Protein AF-A0A8X6UU72-F1 (afdb_monomer_lite)

Radius of gyration: 17.04 Å; chains: 1; bounding box: 41×38×43 Å

Organism: Nephila pilipes (NCBI:txid299642)

Sequence (219 aa):
MGLKLMKINVFAESMRNSAEILKPFGVYLFEILRDDKEYLITDRIITPSFVTICAVQIALIDVMSHLNIKPDGIVGHSTGEIASAYADGCLTAKEALICAFHKGQAMEKANLPEGRTAAVDPKPRSKRWISTSYVENEWNRPECKEAGSEYFVNNMISSVYFNNAIKKIPRDAVIIEIGPHFLLLSILKRTIGSDASYIGLMKKNEKDNLQFFMNSLGR

Structure (mmCIF, N/CA/C/O backbone):
data_AF-A0A8X6UU72-F1
#
_entry.id   AF-A0A8X6UU72-F1
#
loop_
_atom_site.group_PDB
_atom_site.id
_atom_site.type_symbol
_atom_site.label_atom_id
_atom_site.label_alt_id
_atom_site.label_comp_id
_atom_site.label_asym_id
_atom_site.label_entity_id
_atom_site.label_seq_id
_atom_site.pdbx_PDB_ins_code
_atom_site.Cartn_x
_atom_site.Cartn_y
_atom_site.Cartn_z
_atom_site.occupancy
_atom_site.B_iso_or_equiv
_atom_site.auth_seq_id
_atom_site.auth_comp_id
_atom_site.auth_asym_id
_atom_site.auth_atom_id
_atom_site.pdbx_PDB_model_num
ATOM 1 N N . MET A 1 1 ? 13.473 -6.751 6.349 1.00 72.00 1 MET A N 1
ATOM 2 C CA . MET A 1 1 ? 12.151 -6.255 6.840 1.00 72.00 1 MET A CA 1
ATOM 3 C C . MET A 1 1 ? 11.142 -7.410 6.908 1.00 72.00 1 MET A C 1
ATOM 5 O O . MET A 1 1 ? 11.271 -8.339 6.135 1.00 72.00 1 MET A O 1
ATOM 9 N N . GLY A 1 2 ? 10.171 -7.429 7.828 1.00 72.88 2 GLY A N 1
ATOM 10 C CA . GLY A 1 2 ? 9.028 -8.371 7.761 1.00 72.88 2 GLY A CA 1
ATOM 11 C C . GLY A 1 2 ? 9.289 -9.870 8.009 1.00 72.88 2 GLY A C 1
ATOM 12 O O . GLY A 1 2 ? 8.332 -10.617 8.161 1.00 72.88 2 GLY A O 1
ATOM 13 N N . LEU A 1 3 ? 10.542 -10.327 8.140 1.00 84.44 3 LEU A N 1
ATOM 14 C CA . LEU A 1 3 ? 10.872 -11.758 8.286 1.00 84.44 3 LEU A CA 1
ATOM 15 C C . LEU A 1 3 ? 10.150 -12.451 9.454 1.00 84.44 3 LEU A C 1
ATOM 17 O O . LEU A 1 3 ? 9.776 -13.613 9.340 1.00 84.44 3 LEU A O 1
ATOM 21 N N . LYS A 1 4 ? 9.906 -11.746 10.566 1.00 90.38 4 LYS A N 1
ATOM 22 C CA . LYS A 1 4 ? 9.155 -12.303 11.704 1.00 90.38 4 LYS A CA 1
ATOM 23 C C . LYS A 1 4 ? 7.669 -12.537 11.403 1.00 90.38 4 LYS A C 1
ATOM 25 O O . LYS A 1 4 ? 7.096 -13.468 11.963 1.00 90.38 4 LYS A O 1
ATOM 30 N N . LEU A 1 5 ? 7.067 -11.746 10.509 1.00 94.12 5 LEU A N 1
ATOM 31 C CA . LEU A 1 5 ? 5.672 -11.914 10.085 1.00 94.12 5 LEU A CA 1
ATOM 32 C C . LEU A 1 5 ? 5.489 -13.130 9.166 1.00 94.12 5 LEU A C 1
ATOM 34 O O . LEU A 1 5 ? 4.367 -13.587 9.008 1.00 94.12 5 LEU A O 1
ATOM 38 N N . MET A 1 6 ? 6.566 -13.735 8.647 1.00 95.56 6 MET A N 1
ATOM 39 C CA . MET A 1 6 ? 6.503 -14.995 7.885 1.00 95.56 6 MET A CA 1
ATOM 40 C C . MET A 1 6 ? 5.963 -16.184 8.703 1.00 95.56 6 MET A C 1
ATOM 42 O O . MET A 1 6 ? 5.720 -17.249 8.146 1.00 95.56 6 MET A O 1
ATOM 46 N N . LYS A 1 7 ? 5.782 -16.029 10.022 1.00 96.06 7 LYS A N 1
ATOM 47 C CA . LYS A 1 7 ? 5.058 -16.993 10.864 1.00 96.06 7 LYS A CA 1
ATOM 48 C C . LYS A 1 7 ? 3.536 -16.947 10.652 1.00 96.06 7 LYS A C 1
ATOM 50 O O . LYS A 1 7 ? 2.846 -17.871 11.064 1.00 96.06 7 LYS A O 1
ATOM 55 N N . ILE A 1 8 ? 3.014 -15.887 10.033 1.00 97.50 8 ILE A N 1
ATOM 56 C CA . ILE A 1 8 ? 1.615 -15.763 9.618 1.00 97.50 8 ILE A CA 1
ATOM 57 C C . ILE A 1 8 ? 1.507 -16.350 8.209 1.00 97.50 8 ILE A C 1
ATOM 59 O O . ILE A 1 8 ? 2.110 -15.822 7.275 1.00 97.50 8 ILE A O 1
ATOM 63 N N . ASN A 1 9 ? 0.737 -17.429 8.044 1.00 98.12 9 ASN A N 1
ATOM 64 C CA . ASN A 1 9 ? 0.679 -18.184 6.785 1.00 98.12 9 ASN A CA 1
ATOM 65 C C . ASN A 1 9 ? 0.293 -17.317 5.579 1.00 98.12 9 ASN A C 1
ATOM 67 O O . ASN A 1 9 ? 0.983 -17.364 4.566 1.00 98.12 9 ASN A O 1
ATOM 71 N N . VAL A 1 10 ? -0.737 -16.476 5.720 1.00 98.31 10 VAL A N 1
ATOM 72 C CA . VAL A 1 10 ? -1.218 -15.577 4.653 1.00 98.31 10 VAL A CA 1
ATOM 73 C C . VAL A 1 10 ? -0.133 -14.586 4.228 1.00 98.31 10 VAL A C 1
ATOM 75 O O . VAL A 1 10 ? 0.141 -14.423 3.042 1.00 98.31 10 VAL A O 1
ATOM 78 N N . PHE A 1 11 ? 0.553 -13.978 5.200 1.00 98.38 11 PHE A N 1
ATOM 79 C CA . PHE A 1 11 ? 1.674 -13.081 4.927 1.00 98.38 11 PHE A CA 1
ATOM 80 C C . PHE A 1 11 ? 2.806 -13.821 4.204 1.00 98.38 11 PHE A C 1
ATOM 82 O O . PHE A 1 11 ? 3.354 -13.333 3.219 1.00 98.38 11 PHE A O 1
ATOM 89 N N . ALA A 1 12 ? 3.157 -15.017 4.680 1.00 98.25 12 ALA A N 1
ATOM 90 C CA . ALA A 1 12 ? 4.235 -15.814 4.113 1.00 98.25 12 ALA A CA 1
ATOM 91 C C . ALA A 1 12 ? 3.948 -16.261 2.676 1.00 98.25 12 ALA A C 1
ATOM 93 O O . ALA A 1 12 ? 4.846 -16.234 1.838 1.00 98.25 12 ALA A O 1
ATOM 94 N N . GLU A 1 13 ? 2.716 -16.676 2.393 1.00 98.50 13 GLU A N 1
ATOM 95 C CA . GLU A 1 13 ? 2.265 -17.054 1.056 1.00 98.50 13 GLU A CA 1
ATOM 96 C C . GLU A 1 13 ? 2.321 -15.864 0.096 1.00 98.50 13 GLU A C 1
ATOM 98 O O . GLU A 1 13 ? 2.946 -15.967 -0.960 1.00 98.50 13 GLU A O 1
ATOM 103 N N . SER A 1 14 ? 1.797 -14.707 0.509 1.00 98.62 14 SER A N 1
ATOM 104 C CA . SER A 1 14 ? 1.850 -13.469 -0.275 1.00 98.62 14 SER A CA 1
ATOM 105 C C . SER A 1 14 ? 3.286 -13.027 -0.593 1.00 98.62 14 SER A C 1
ATOM 107 O O . SER A 1 14 ? 3.624 -12.712 -1.739 1.00 98.62 14 SER A O 1
ATOM 109 N N . MET A 1 15 ? 4.185 -13.093 0.395 1.00 98.12 15 MET A N 1
ATOM 110 C CA . MET A 1 15 ? 5.603 -12.778 0.202 1.00 98.12 15 MET A CA 1
ATOM 111 C C . MET A 1 15 ? 6.307 -13.767 -0.736 1.00 98.12 15 MET A C 1
ATOM 113 O O . MET A 1 15 ? 7.141 -13.353 -1.540 1.00 98.12 15 MET A O 1
ATOM 117 N N . ARG A 1 16 ? 5.984 -15.068 -0.668 1.00 98.25 16 ARG A N 1
ATOM 118 C CA . ARG A 1 16 ? 6.529 -16.072 -1.601 1.00 98.25 16 ARG A CA 1
ATOM 119 C C . ARG A 1 16 ? 6.017 -15.853 -3.021 1.00 98.25 16 ARG A C 1
ATOM 121 O O . ARG A 1 16 ? 6.820 -15.866 -3.946 1.00 98.25 16 ARG A O 1
ATOM 128 N N . ASN A 1 17 ? 4.725 -15.580 -3.187 1.00 98.50 17 ASN A N 1
ATOM 129 C CA . ASN A 1 17 ? 4.151 -15.229 -4.484 1.00 98.50 17 ASN A CA 1
ATOM 130 C C . ASN A 1 17 ? 4.828 -13.979 -5.072 1.00 98.50 17 ASN A C 1
ATOM 132 O O . ASN A 1 17 ? 5.226 -13.969 -6.235 1.00 98.50 17 ASN A O 1
ATOM 136 N N . SER A 1 18 ? 5.053 -12.958 -4.241 1.00 98.44 18 SER A N 1
ATOM 137 C CA . SER A 1 18 ? 5.788 -11.753 -4.639 1.00 98.44 18 SER A CA 1
ATOM 138 C C . SER A 1 18 ? 7.218 -12.065 -5.089 1.00 98.44 18 SER A C 1
ATOM 140 O O . SER A 1 18 ? 7.677 -11.524 -6.093 1.00 98.44 18 SER A O 1
ATOM 142 N N . ALA A 1 19 ? 7.920 -12.960 -4.386 1.00 96.81 19 ALA A N 1
ATOM 143 C CA . ALA A 1 19 ? 9.259 -13.399 -4.772 1.00 96.81 19 ALA A CA 1
ATOM 144 C C . ALA A 1 19 ? 9.265 -14.119 -6.134 1.00 96.81 19 ALA A C 1
ATOM 146 O O . ALA A 1 19 ? 10.117 -13.818 -6.966 1.00 96.81 19 ALA A O 1
ATOM 147 N N . GLU A 1 20 ? 8.302 -15.008 -6.396 1.00 98.19 20 GLU A N 1
ATOM 148 C CA . GLU A 1 20 ? 8.195 -15.703 -7.688 1.00 98.19 20 GLU A CA 1
ATOM 149 C C . GLU A 1 20 ? 7.859 -14.748 -8.843 1.00 98.19 20 GLU A C 1
ATOM 151 O O . GLU A 1 20 ? 8.419 -14.877 -9.929 1.00 98.19 20 GLU A O 1
ATOM 156 N N . ILE A 1 21 ? 7.014 -13.738 -8.610 1.00 97.69 21 ILE A N 1
ATOM 157 C CA . ILE A 1 21 ? 6.711 -12.689 -9.600 1.00 97.69 21 ILE A CA 1
ATOM 158 C C . ILE A 1 21 ? 7.961 -11.879 -9.965 1.00 97.69 21 ILE A C 1
ATOM 160 O O . ILE A 1 21 ? 8.138 -11.498 -11.122 1.00 97.69 21 ILE A O 1
ATOM 164 N N . LEU A 1 22 ? 8.810 -11.590 -8.978 1.00 95.56 22 LEU A N 1
ATOM 165 C CA . LEU A 1 22 ? 9.997 -10.746 -9.120 1.00 95.56 22 LEU A CA 1
ATOM 166 C C . LEU A 1 22 ? 11.217 -11.503 -9.670 1.00 95.56 22 LEU A C 1
ATOM 168 O O . LEU A 1 22 ? 12.102 -10.895 -10.275 1.00 95.56 22 LEU A O 1
ATOM 172 N N . LYS A 1 23 ? 11.254 -12.829 -9.517 1.00 93.75 23 LYS A N 1
ATOM 173 C CA . LYS A 1 23 ? 12.372 -13.686 -9.930 1.00 93.75 23 LYS A CA 1
ATOM 174 C C . LYS A 1 23 ? 12.773 -13.537 -11.412 1.00 93.75 23 LYS A C 1
ATOM 176 O O . LYS A 1 23 ? 13.970 -13.401 -11.661 1.00 93.75 23 LYS A O 1
ATOM 181 N N . PRO A 1 24 ? 11.852 -13.467 -12.400 1.00 93.31 24 PRO A N 1
ATOM 182 C CA . PRO A 1 24 ? 12.203 -13.224 -13.807 1.00 93.31 24 PRO A CA 1
ATOM 183 C C . PRO A 1 24 ? 12.886 -11.875 -14.071 1.00 93.31 24 PRO A C 1
ATOM 185 O O . PRO A 1 24 ? 13.540 -11.711 -15.096 1.00 93.31 24 PRO A O 1
ATOM 188 N N . PHE A 1 25 ? 12.746 -10.913 -13.156 1.00 88.56 25 PHE A N 1
ATOM 189 C CA . PHE A 1 25 ? 13.372 -9.594 -13.240 1.00 88.56 25 PHE A CA 1
ATOM 190 C C . PHE A 1 25 ? 14.747 -9.546 -12.554 1.00 88.56 25 PHE A C 1
ATOM 192 O O . PHE A 1 25 ? 15.329 -8.470 -12.427 1.00 88.56 25 PHE A O 1
ATOM 199 N N . GLY A 1 26 ? 15.269 -10.694 -12.100 1.00 89.06 26 GLY A N 1
ATOM 200 C CA . GLY A 1 26 ? 16.542 -10.779 -11.383 1.00 89.06 26 GLY A CA 1
ATOM 201 C C . GLY A 1 26 ? 16.479 -10.196 -9.972 1.00 89.06 26 GLY A C 1
AT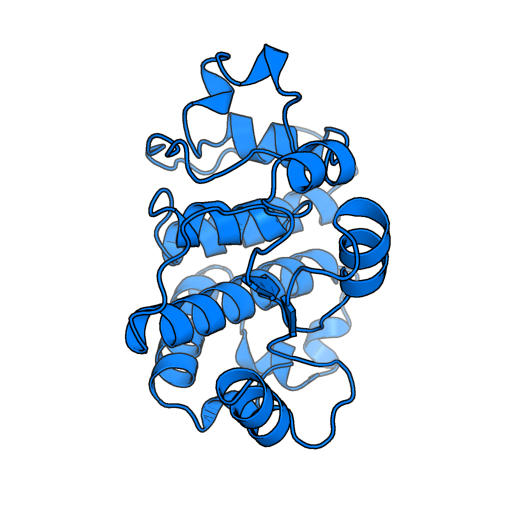OM 202 O O . GLY A 1 26 ? 17.487 -9.720 -9.464 1.00 89.06 26 GLY A O 1
ATOM 203 N N . VAL A 1 27 ? 15.296 -10.183 -9.352 1.00 89.38 27 VAL A N 1
ATOM 204 C CA . VAL A 1 27 ? 15.090 -9.670 -7.994 1.00 89.38 27 VAL A CA 1
ATOM 205 C C . VAL A 1 27 ? 14.799 -10.838 -7.055 1.00 89.38 27 VAL A C 1
ATOM 207 O O . VAL A 1 27 ? 13.703 -11.402 -7.065 1.00 89.38 27 VAL A O 1
ATOM 210 N N . TYR A 1 28 ? 15.764 -11.181 -6.199 1.00 90.94 28 TYR A N 1
ATOM 211 C CA . TYR A 1 28 ? 15.609 -12.232 -5.188 1.00 90.94 28 TYR A CA 1
ATOM 212 C C . TYR A 1 28 ? 15.178 -11.634 -3.843 1.00 90.94 28 TYR A C 1
ATOM 214 O O . TYR A 1 28 ? 15.982 -11.318 -2.967 1.00 90.94 28 TYR A O 1
ATOM 222 N N . LEU A 1 29 ? 13.861 -11.477 -3.673 1.00 90.94 29 LEU A N 1
ATOM 223 C CA . LEU A 1 29 ? 13.250 -10.761 -2.545 1.00 90.94 29 LEU A CA 1
ATOM 224 C C . LEU A 1 29 ? 13.753 -11.218 -1.162 1.00 90.94 29 LEU A C 1
ATOM 226 O O . LEU A 1 29 ? 14.017 -10.387 -0.296 1.00 90.94 29 LEU A O 1
ATOM 230 N N . PHE A 1 30 ? 13.904 -12.524 -0.927 1.00 90.94 30 PHE A N 1
ATOM 231 C CA . PHE A 1 30 ? 14.350 -13.027 0.378 1.00 90.94 30 PHE A CA 1
ATOM 232 C C . PHE A 1 30 ? 15.842 -12.810 0.652 1.00 90.94 30 PHE A C 1
ATOM 234 O O . PHE A 1 30 ? 16.211 -12.726 1.822 1.00 90.94 30 PHE A O 1
ATOM 241 N N . GLU A 1 31 ? 16.674 -12.695 -0.381 1.00 87.75 31 GLU A N 1
ATOM 242 C CA . GLU A 1 31 ? 18.093 -12.340 -0.243 1.00 87.75 31 GLU A CA 1
ATOM 243 C C . GLU A 1 31 ? 18.210 -10.867 0.166 1.00 87.75 31 GLU A C 1
ATOM 245 O O . GLU A 1 31 ? 18.813 -10.555 1.193 1.00 87.75 31 GLU A O 1
ATOM 250 N N . ILE A 1 32 ? 17.470 -9.985 -0.522 1.00 86.38 32 ILE A N 1
ATOM 251 C CA . ILE A 1 32 ? 17.357 -8.557 -0.180 1.00 86.38 32 ILE A CA 1
ATOM 252 C C . ILE A 1 32 ? 16.871 -8.374 1.268 1.00 86.38 32 ILE A C 1
ATOM 254 O O . ILE A 1 32 ? 17.407 -7.572 2.030 1.00 86.38 32 ILE A O 1
ATOM 258 N N . LEU A 1 33 ? 15.852 -9.131 1.691 1.00 84.25 33 LEU A N 1
ATOM 259 C CA . LEU A 1 33 ? 15.268 -9.003 3.031 1.00 84.25 33 LEU A CA 1
ATOM 260 C C . LEU A 1 33 ? 16.166 -9.483 4.173 1.00 84.25 33 LEU A C 1
ATOM 262 O O . LEU A 1 33 ? 15.954 -9.038 5.310 1.00 84.25 33 LEU A O 1
ATOM 266 N N . ARG A 1 34 ? 17.088 -10.410 3.889 1.00 83.06 34 ARG A N 1
ATOM 267 C CA . ARG A 1 34 ? 18.068 -10.946 4.845 1.00 83.06 34 ARG A CA 1
ATOM 268 C C . ARG A 1 34 ? 19.275 -10.032 5.028 1.00 83.06 34 ARG A C 1
ATOM 270 O O . ARG A 1 34 ? 20.112 -10.347 5.866 1.00 83.06 34 ARG A O 1
ATOM 277 N N . ASP A 1 35 ? 19.293 -8.891 4.336 1.00 66.88 35 ASP A N 1
ATOM 278 C CA . ASP A 1 35 ? 20.378 -7.913 4.401 1.00 66.88 35 ASP A CA 1
ATOM 279 C C . ASP A 1 35 ? 21.704 -8.537 3.941 1.00 66.88 35 ASP A C 1
ATOM 281 O O . ASP A 1 35 ? 22.768 -8.274 4.506 1.00 66.88 35 ASP A O 1
ATOM 285 N N . ASP A 1 36 ? 21.626 -9.415 2.929 1.00 56.75 36 ASP A N 1
ATOM 286 C CA . ASP A 1 36 ? 22.823 -9.935 2.290 1.00 56.75 36 ASP A CA 1
ATOM 287 C C . ASP A 1 36 ? 23.514 -8.766 1.588 1.00 56.75 36 ASP A C 1
ATOM 289 O O . ASP A 1 36 ? 23.032 -8.235 0.581 1.00 56.75 36 ASP A O 1
ATOM 293 N N . LYS A 1 37 ? 24.601 -8.290 2.207 1.00 52.81 37 LYS A N 1
ATOM 294 C CA . LYS A 1 37 ? 25.298 -7.067 1.804 1.00 52.81 37 LYS A CA 1
ATOM 295 C C . LYS A 1 37 ? 25.696 -7.131 0.336 1.00 52.81 37 LYS A C 1
ATOM 297 O O . LYS A 1 37 ? 25.687 -6.100 -0.318 1.00 52.81 37 LYS A O 1
ATOM 302 N N . GLU A 1 38 ? 25.960 -8.320 -0.196 1.00 52.91 38 GLU A N 1
ATOM 303 C CA . GLU A 1 38 ? 26.333 -8.532 -1.595 1.00 52.91 38 GLU A CA 1
ATOM 304 C C . GLU A 1 38 ? 25.264 -8.021 -2.583 1.00 52.91 38 GLU A C 1
ATOM 306 O O . GLU A 1 38 ? 25.605 -7.442 -3.612 1.00 52.91 38 GLU A O 1
ATOM 311 N N . TYR A 1 39 ? 23.976 -8.088 -2.219 1.00 51.66 39 TYR A N 1
ATOM 312 C CA . TYR A 1 39 ? 22.865 -7.572 -3.032 1.00 51.66 39 TYR A CA 1
ATOM 313 C C . TYR A 1 39 ? 22.670 -6.051 -2.930 1.00 51.66 39 TYR A C 1
ATOM 315 O O . TYR A 1 39 ? 22.092 -5.426 -3.821 1.00 51.66 39 TYR A O 1
ATOM 323 N N . LEU A 1 40 ? 23.155 -5.448 -1.842 1.00 53.56 40 LEU A N 1
ATOM 324 C CA . LEU A 1 40 ? 23.107 -4.006 -1.580 1.00 53.56 40 LEU A CA 1
ATOM 325 C C . LEU A 1 40 ? 24.394 -3.280 -2.017 1.00 53.56 40 LEU A C 1
ATOM 327 O O . LEU A 1 40 ? 24.442 -2.054 -1.960 1.00 53.56 40 LEU A O 1
ATOM 331 N N . ILE A 1 41 ? 25.425 -4.020 -2.451 1.00 48.91 41 ILE A N 1
ATOM 332 C CA . ILE A 1 41 ? 26.761 -3.513 -2.826 1.00 48.91 41 ILE A CA 1
ATOM 333 C C . ILE A 1 41 ? 26.833 -2.996 -4.280 1.00 48.91 41 ILE A C 1
ATOM 335 O O . ILE A 1 41 ? 27.882 -2.561 -4.745 1.00 48.91 41 ILE A O 1
ATOM 339 N N . THR A 1 42 ? 25.715 -2.918 -5.000 1.00 50.78 42 THR A N 1
ATOM 340 C CA . THR A 1 42 ? 25.661 -2.138 -6.249 1.00 50.78 42 THR A CA 1
ATOM 341 C C . THR A 1 42 ? 24.976 -0.801 -5.979 1.00 50.78 42 THR A C 1
ATOM 343 O O . THR A 1 42 ? 24.063 -0.751 -5.159 1.00 50.78 42 THR A O 1
ATOM 346 N N . ASP A 1 43 ? 25.358 0.280 -6.669 1.00 50.22 43 ASP A N 1
ATOM 347 C CA . ASP A 1 43 ? 24.762 1.635 -6.578 1.00 50.22 43 ASP A CA 1
ATOM 348 C C . ASP A 1 43 ? 23.253 1.707 -6.959 1.00 50.22 43 ASP A C 1
ATOM 350 O O . ASP A 1 43 ? 22.718 2.752 -7.324 1.00 50.22 43 ASP A O 1
ATOM 354 N N . ARG A 1 44 ? 22.537 0.579 -6.901 1.00 59.84 44 ARG A N 1
ATOM 355 C CA . ARG A 1 44 ? 21.142 0.349 -7.282 1.00 59.84 44 ARG A CA 1
ATOM 356 C C . ARG A 1 44 ? 20.303 -0.023 -6.057 1.00 59.84 44 ARG A C 1
ATOM 358 O O . ARG A 1 44 ? 19.791 -1.132 -5.931 1.00 59.84 44 ARG A O 1
ATOM 365 N N . ILE A 1 45 ? 20.200 0.913 -5.114 1.00 69.75 45 ILE A N 1
ATOM 366 C CA . ILE A 1 45 ? 19.484 0.728 -3.835 1.00 69.75 45 ILE A CA 1
ATOM 367 C C . ILE A 1 45 ? 17.974 1.021 -3.980 1.00 69.75 45 ILE A C 1
ATOM 369 O O . ILE A 1 45 ? 17.159 0.620 -3.140 1.00 69.75 45 ILE A O 1
ATOM 373 N N . ILE A 1 46 ? 17.556 1.699 -5.053 1.00 80.44 46 ILE A N 1
ATOM 374 C CA . ILE A 1 46 ? 16.191 2.219 -5.200 1.00 80.44 46 ILE A CA 1
ATOM 375 C C . ILE A 1 46 ? 15.235 1.112 -5.651 1.00 80.44 46 ILE A C 1
ATOM 377 O O . ILE A 1 46 ? 14.195 0.918 -5.021 1.00 80.44 46 ILE A O 1
ATOM 381 N N . THR A 1 47 ? 15.585 0.345 -6.686 1.00 86.81 47 THR A N 1
ATOM 382 C CA . THR A 1 47 ? 14.757 -0.757 -7.196 1.00 86.81 47 THR A CA 1
ATOM 383 C C . THR A 1 47 ? 14.483 -1.795 -6.107 1.00 86.81 47 THR A C 1
ATOM 385 O O . THR A 1 47 ? 13.302 -2.057 -5.857 1.00 86.81 47 THR A O 1
ATOM 388 N N . PRO A 1 48 ? 15.498 -2.325 -5.385 1.00 88.00 48 PRO A N 1
ATOM 389 C CA . PRO A 1 48 ? 15.273 -3.244 -4.269 1.00 88.00 48 PRO A CA 1
ATOM 390 C C . PRO A 1 48 ? 14.368 -2.658 -3.181 1.00 88.00 48 PRO A C 1
ATOM 392 O O . PRO A 1 48 ? 13.504 -3.361 -2.655 1.00 88.00 48 PRO A O 1
ATOM 395 N N . SER A 1 49 ? 14.507 -1.365 -2.870 1.00 88.06 49 SER A N 1
ATOM 396 C CA . SER A 1 49 ? 13.660 -0.696 -1.877 1.00 88.06 49 SER A CA 1
ATOM 397 C C . SER A 1 49 ? 12.197 -0.636 -2.322 1.00 88.06 49 SER A C 1
ATOM 399 O O . SER A 1 49 ? 11.307 -0.984 -1.548 1.00 88.06 49 SER A O 1
ATOM 401 N N . PHE A 1 50 ? 11.931 -0.241 -3.570 1.00 92.12 50 PHE A N 1
ATOM 402 C CA . PHE A 1 50 ? 10.573 -0.079 -4.098 1.00 92.12 50 PHE A CA 1
ATOM 403 C C . PHE A 1 50 ? 9.814 -1.405 -4.131 1.00 92.12 50 PHE A C 1
ATOM 405 O O . PHE A 1 50 ? 8.699 -1.490 -3.611 1.00 92.12 50 PHE A O 1
ATOM 412 N N . VAL A 1 51 ? 10.430 -2.452 -4.685 1.00 94.19 51 VAL A N 1
ATOM 413 C CA . VAL A 1 51 ? 9.804 -3.780 -4.776 1.00 94.19 51 VAL A CA 1
ATOM 414 C C . VAL A 1 51 ? 9.610 -4.411 -3.400 1.00 94.19 51 VAL A C 1
ATOM 416 O O . VAL A 1 51 ? 8.571 -5.013 -3.149 1.00 94.19 51 VAL A O 1
ATOM 419 N N . THR A 1 52 ? 10.555 -4.214 -2.475 1.00 93.00 52 THR A N 1
ATOM 420 C CA . THR A 1 52 ? 10.450 -4.748 -1.111 1.00 93.00 52 THR A CA 1
ATOM 421 C C . THR A 1 52 ? 9.344 -4.060 -0.318 1.00 93.00 52 THR A C 1
ATOM 423 O O . THR A 1 52 ? 8.572 -4.731 0.367 1.00 93.00 52 THR A O 1
ATOM 426 N N . ILE A 1 53 ? 9.240 -2.729 -0.411 1.00 93.69 53 ILE A N 1
ATOM 427 C CA . ILE A 1 53 ? 8.159 -1.971 0.231 1.00 93.69 53 ILE A CA 1
ATOM 428 C C . ILE A 1 53 ? 6.809 -2.426 -0.331 1.00 93.69 53 ILE A C 1
ATOM 430 O O . ILE A 1 53 ? 5.924 -2.766 0.451 1.00 93.69 53 ILE A O 1
ATOM 434 N N . CYS A 1 54 ? 6.677 -2.504 -1.658 1.00 97.44 54 CYS A N 1
ATOM 435 C CA . CYS A 1 54 ? 5.443 -2.931 -2.314 1.00 97.44 54 CYS A CA 1
ATOM 436 C C . CYS A 1 54 ? 5.038 -4.358 -1.904 1.00 97.44 54 CYS A C 1
ATOM 438 O O . CYS A 1 54 ? 3.906 -4.561 -1.473 1.00 97.44 54 CYS A O 1
ATOM 440 N N . ALA A 1 55 ? 5.969 -5.320 -1.932 1.00 97.81 55 ALA A N 1
ATOM 441 C CA . ALA A 1 55 ? 5.709 -6.702 -1.524 1.00 97.81 55 ALA A CA 1
ATOM 442 C C . ALA A 1 55 ? 5.229 -6.804 -0.067 1.00 97.81 55 ALA A C 1
ATOM 444 O O . ALA A 1 55 ? 4.247 -7.485 0.219 1.00 97.81 55 ALA A O 1
ATOM 445 N N . VAL A 1 56 ? 5.872 -6.078 0.858 1.00 97.19 56 VAL A N 1
ATOM 446 C CA . VAL A 1 56 ? 5.441 -6.053 2.266 1.00 97.19 56 VAL A CA 1
ATOM 447 C C . VAL A 1 56 ? 4.058 -5.417 2.410 1.00 97.19 56 VAL A C 1
ATOM 449 O O . VAL A 1 56 ? 3.245 -5.914 3.184 1.00 97.19 56 VAL A O 1
ATOM 452 N N . GLN A 1 57 ? 3.767 -4.335 1.683 1.00 98.19 57 GLN A N 1
ATOM 453 C CA . GLN A 1 57 ? 2.451 -3.695 1.730 1.00 98.19 57 GLN A CA 1
ATOM 454 C C . GLN A 1 57 ? 1.348 -4.612 1.189 1.00 98.19 57 GLN A C 1
ATOM 456 O O . GLN A 1 57 ? 0.314 -4.730 1.840 1.00 98.19 57 GLN A O 1
ATOM 461 N N . ILE A 1 58 ? 1.585 -5.301 0.067 1.00 98.69 58 ILE A N 1
ATOM 462 C CA . ILE A 1 58 ? 0.678 -6.320 -0.490 1.00 98.69 58 ILE A CA 1
ATOM 463 C C . ILE A 1 58 ? 0.408 -7.408 0.554 1.00 98.69 58 ILE A C 1
ATOM 465 O O . ILE A 1 58 ? -0.746 -7.664 0.882 1.00 98.69 58 ILE A O 1
ATOM 469 N N . ALA A 1 59 ? 1.453 -7.965 1.171 1.00 98.50 59 ALA A N 1
ATOM 470 C CA . ALA A 1 59 ? 1.295 -9.011 2.178 1.00 98.50 59 ALA A CA 1
ATOM 471 C C . ALA A 1 59 ? 0.542 -8.540 3.434 1.00 98.50 59 ALA A C 1
ATOM 473 O O . ALA A 1 59 ? -0.236 -9.299 4.009 1.00 98.50 59 ALA A O 1
ATOM 474 N N . LEU A 1 60 ? 0.726 -7.287 3.864 1.00 98.19 60 LEU A N 1
ATOM 475 C CA . LEU A 1 60 ? -0.069 -6.701 4.949 1.00 98.19 60 LEU A CA 1
ATOM 476 C C . LEU A 1 60 ? -1.543 -6.530 4.545 1.00 98.19 60 LEU A C 1
ATOM 478 O O . LEU A 1 60 ? -2.422 -6.852 5.343 1.00 98.19 60 LEU A O 1
ATOM 482 N N . ILE A 1 61 ? -1.815 -6.066 3.321 1.00 98.56 61 ILE A N 1
ATOM 483 C CA . ILE A 1 61 ? -3.175 -5.924 2.773 1.00 98.56 61 ILE A CA 1
ATOM 484 C C . ILE A 1 61 ? -3.869 -7.287 2.683 1.00 98.56 61 ILE A C 1
ATOM 486 O O . ILE A 1 61 ? -5.043 -7.393 3.041 1.00 98.56 61 ILE A O 1
ATOM 490 N N . ASP A 1 62 ? -3.149 -8.334 2.281 1.00 98.62 62 ASP A N 1
ATOM 491 C CA . ASP A 1 62 ? -3.680 -9.696 2.207 1.00 98.62 62 ASP A CA 1
ATOM 492 C C . ASP A 1 62 ? -4.077 -10.219 3.587 1.00 98.62 62 ASP A C 1
ATOM 494 O O . ASP A 1 62 ? -5.149 -10.805 3.743 1.00 98.62 62 ASP A O 1
ATOM 498 N N . VAL A 1 63 ? -3.266 -9.953 4.619 1.00 98.31 63 VAL A N 1
ATOM 499 C CA . VAL A 1 63 ? -3.622 -10.314 5.999 1.00 98.31 63 VAL A CA 1
ATOM 500 C C . VAL A 1 63 ? -4.858 -9.546 6.471 1.00 98.31 63 VAL A C 1
ATOM 502 O O . VAL A 1 63 ? -5.765 -10.167 7.019 1.00 98.31 63 VAL A O 1
ATOM 505 N N . MET A 1 64 ? -4.938 -8.228 6.243 1.00 98.06 64 MET A N 1
ATOM 506 C CA . MET A 1 64 ? -6.137 -7.448 6.600 1.00 98.06 64 MET A CA 1
ATOM 507 C C . MET A 1 64 ? -7.386 -7.996 5.896 1.00 98.06 64 MET A C 1
ATOM 509 O O . MET A 1 64 ? -8.418 -8.213 6.529 1.00 98.06 64 MET A O 1
ATOM 513 N N . SER A 1 65 ? -7.269 -8.297 4.602 1.00 97.69 65 SER A N 1
ATOM 514 C CA . SER A 1 65 ? -8.363 -8.835 3.789 1.00 97.69 65 SER A CA 1
ATOM 515 C C . SER A 1 65 ? -8.800 -10.221 4.264 1.00 97.69 65 SER A C 1
ATOM 517 O O . SER A 1 65 ? -9.997 -10.492 4.335 1.00 97.69 65 SER A O 1
ATOM 519 N N . HIS A 1 66 ? -7.853 -11.080 4.653 1.00 97.81 66 HIS A N 1
ATOM 520 C CA . HIS A 1 66 ? -8.137 -12.394 5.236 1.00 97.81 66 HIS A CA 1
ATOM 521 C C . HIS A 1 66 ? -8.869 -12.296 6.583 1.00 97.81 66 HIS A C 1
ATOM 523 O O . HIS A 1 66 ? -9.691 -13.148 6.905 1.00 97.81 66 HIS A O 1
ATOM 529 N N . LEU A 1 67 ? -8.619 -11.228 7.347 1.00 97.31 67 LEU A N 1
ATOM 530 C CA . LEU A 1 67 ? -9.354 -10.892 8.570 1.00 97.31 67 LEU A CA 1
ATOM 531 C C . LEU A 1 67 ? -10.702 -10.196 8.294 1.00 97.31 67 LEU A C 1
ATOM 533 O O . LEU A 1 67 ? -11.356 -9.746 9.230 1.00 97.31 67 LEU A O 1
ATOM 537 N N . ASN A 1 68 ? -11.131 -10.101 7.029 1.00 97.25 68 ASN A N 1
ATOM 538 C CA . ASN A 1 68 ? -12.314 -9.362 6.573 1.00 97.25 68 ASN A CA 1
ATOM 539 C C . ASN A 1 68 ? -12.299 -7.855 6.892 1.00 97.25 68 ASN A C 1
ATOM 541 O O . ASN A 1 68 ? -13.342 -7.203 6.839 1.00 97.25 68 ASN A O 1
ATOM 545 N N . ILE A 1 69 ? -11.124 -7.278 7.155 1.00 97.00 69 ILE A N 1
ATOM 546 C CA . ILE A 1 69 ? -10.952 -5.834 7.320 1.00 97.00 69 ILE A CA 1
ATOM 547 C C . ILE A 1 69 ? -10.857 -5.215 5.924 1.00 97.00 69 ILE A C 1
ATOM 549 O O . ILE A 1 69 ? -9.857 -5.374 5.224 1.00 97.00 69 ILE A O 1
ATOM 553 N N . LYS A 1 70 ? -11.918 -4.517 5.509 1.00 95.25 70 LYS A N 1
ATOM 554 C CA . LYS A 1 70 ? -12.007 -3.845 4.206 1.00 95.25 70 LYS A CA 1
ATOM 555 C C . LYS A 1 70 ? -11.960 -2.327 4.398 1.00 95.25 70 LYS A C 1
ATOM 557 O O . LYS A 1 70 ? -12.646 -1.829 5.283 1.00 95.25 70 LYS A O 1
ATOM 562 N N . PRO A 1 71 ? -11.187 -1.584 3.586 1.00 97.06 71 PRO A N 1
ATOM 563 C CA . PRO A 1 71 ? -11.106 -0.137 3.724 1.00 97.06 71 PRO A CA 1
ATOM 564 C C . PRO A 1 71 ? -12.350 0.560 3.153 1.00 97.06 71 PRO A C 1
ATOM 566 O O . PRO A 1 71 ? -12.731 0.327 1.998 1.00 97.06 71 PRO A O 1
ATOM 569 N N . ASP A 1 72 ? -12.910 1.485 3.933 1.00 97.81 72 ASP A N 1
ATOM 570 C CA . ASP A 1 72 ? -13.897 2.469 3.463 1.00 97.81 72 ASP A CA 1
ATOM 571 C C . ASP A 1 72 ? -13.237 3.589 2.642 1.00 97.81 72 ASP A C 1
ATOM 573 O O . ASP A 1 72 ? -13.838 4.143 1.722 1.00 97.81 72 ASP A O 1
ATOM 577 N N . GLY A 1 73 ? -11.970 3.891 2.940 1.00 98.00 73 GLY A N 1
ATOM 578 C CA . GLY A 1 73 ? -11.153 4.874 2.237 1.00 98.00 73 GLY A CA 1
ATOM 579 C C . GLY A 1 73 ? -9.688 4.448 2.167 1.00 98.00 73 GLY A C 1
ATOM 580 O O . GLY A 1 73 ? -9.172 3.787 3.067 1.00 98.00 73 GLY A O 1
ATOM 581 N N . ILE A 1 74 ? -9.015 4.825 1.080 1.00 98.44 74 ILE A N 1
ATOM 582 C CA . ILE A 1 74 ? -7.623 4.482 0.783 1.00 98.44 74 ILE A CA 1
ATOM 583 C C . ILE A 1 74 ? -6.877 5.765 0.411 1.00 98.44 74 ILE A C 1
ATOM 585 O O . ILE A 1 74 ? -7.303 6.511 -0.472 1.00 98.44 74 ILE A O 1
ATOM 589 N N . VAL A 1 75 ? -5.735 6.001 1.057 1.00 97.81 75 VAL A N 1
ATOM 590 C CA . VAL A 1 75 ? -4.809 7.095 0.734 1.00 97.81 75 VAL A CA 1
ATOM 591 C C . VAL A 1 75 ? -3.397 6.525 0.679 1.00 97.81 75 VAL A C 1
ATOM 593 O O . VAL A 1 75 ? -2.930 5.941 1.656 1.00 97.81 75 VAL A O 1
ATOM 596 N N . GLY A 1 76 ? -2.711 6.690 -0.448 1.00 96.75 76 GLY A N 1
ATOM 597 C CA . GLY A 1 76 ? -1.295 6.341 -0.570 1.00 96.75 76 GLY A CA 1
ATOM 598 C C . GLY A 1 76 ? -0.403 7.563 -0.389 1.00 96.75 76 GLY A C 1
ATOM 599 O O . GLY A 1 76 ? -0.848 8.693 -0.537 1.00 96.75 76 GLY A O 1
ATOM 600 N N . HIS A 1 77 ? 0.869 7.352 -0.061 1.00 95.31 77 HIS A N 1
ATOM 601 C CA . HIS A 1 77 ? 1.875 8.414 -0.034 1.00 95.31 77 HIS A CA 1
ATOM 602 C C . HIS A 1 77 ? 2.998 8.060 -1.009 1.00 95.31 77 HIS A C 1
ATOM 604 O O . HIS A 1 77 ? 3.717 7.080 -0.793 1.00 95.31 77 HIS A O 1
ATOM 610 N N . SER A 1 78 ? 3.185 8.866 -2.060 1.00 93.12 78 SER A N 1
ATOM 611 C CA . SER A 1 78 ? 4.212 8.634 -3.086 1.00 93.12 78 SER A CA 1
ATOM 612 C C . SER A 1 78 ? 4.107 7.211 -3.668 1.00 93.12 78 SER A C 1
ATOM 614 O O . SER A 1 78 ? 3.042 6.820 -4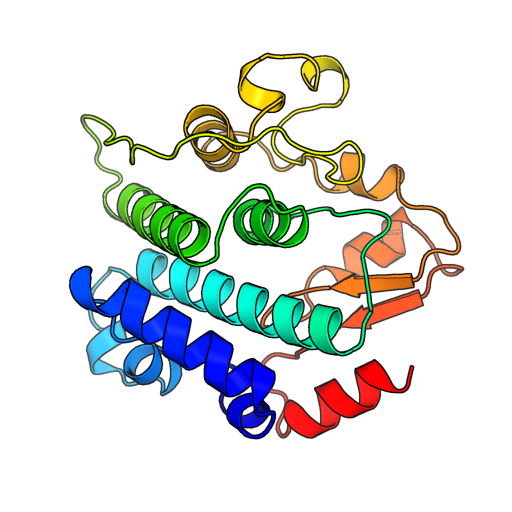.140 1.00 93.12 78 SER A O 1
ATOM 616 N N . THR A 1 79 ? 5.174 6.407 -3.598 1.00 91.44 79 THR A N 1
ATOM 617 C CA . THR A 1 79 ? 5.205 5.000 -4.039 1.00 91.44 79 THR A CA 1
ATOM 618 C C . THR A 1 79 ? 4.146 4.112 -3.369 1.00 91.44 79 THR A C 1
ATOM 620 O O . THR A 1 79 ? 3.721 3.118 -3.950 1.00 91.44 79 THR A O 1
ATOM 623 N N . GLY A 1 80 ? 3.639 4.506 -2.193 1.00 96.06 80 GLY A N 1
ATOM 624 C CA . GLY A 1 80 ? 2.536 3.813 -1.528 1.00 96.06 80 GLY A CA 1
ATOM 625 C C . GLY A 1 80 ? 1.231 3.799 -2.333 1.00 96.06 80 GLY A C 1
ATOM 626 O O . GLY A 1 80 ? 0.394 2.941 -2.078 1.00 96.06 80 GLY A O 1
ATOM 627 N N . GLU A 1 81 ? 1.062 4.676 -3.332 1.00 97.69 81 GLU A N 1
ATOM 628 C CA . GLU A 1 81 ? -0.105 4.637 -4.227 1.00 97.69 81 GLU A CA 1
ATOM 629 C C . GLU A 1 81 ? -0.162 3.370 -5.097 1.00 97.69 81 GLU A C 1
ATOM 631 O O . GLU A 1 81 ? -1.244 2.976 -5.522 1.00 97.69 81 GLU A O 1
ATOM 636 N N . ILE A 1 82 ? 0.962 2.671 -5.296 1.00 97.81 82 ILE A N 1
ATOM 637 C CA . ILE A 1 82 ? 0.976 1.352 -5.951 1.00 97.81 82 ILE A CA 1
ATOM 638 C C . ILE A 1 82 ? 0.241 0.324 -5.077 1.00 97.81 82 ILE A C 1
ATOM 640 O O . ILE A 1 82 ? -0.611 -0.421 -5.560 1.00 97.81 82 ILE A O 1
ATOM 644 N N . ALA A 1 83 ? 0.515 0.318 -3.768 1.00 97.81 83 ALA A N 1
ATOM 645 C CA . ALA A 1 83 ? -0.201 -0.528 -2.817 1.00 97.81 83 ALA A CA 1
ATOM 646 C C . ALA A 1 83 ? -1.660 -0.078 -2.626 1.00 97.81 83 ALA A C 1
ATOM 648 O O . ALA A 1 83 ? -2.532 -0.917 -2.421 1.00 97.81 83 ALA A O 1
ATOM 649 N N . SER A 1 84 ? -1.951 1.223 -2.744 1.00 98.31 84 SER A N 1
ATOM 650 C CA . SER A 1 84 ? -3.330 1.728 -2.772 1.00 98.31 84 SER A CA 1
ATOM 651 C C . SER A 1 84 ? -4.117 1.182 -3.957 1.00 98.31 84 SER A C 1
ATOM 653 O O . SER A 1 84 ? -5.245 0.741 -3.773 1.00 98.31 84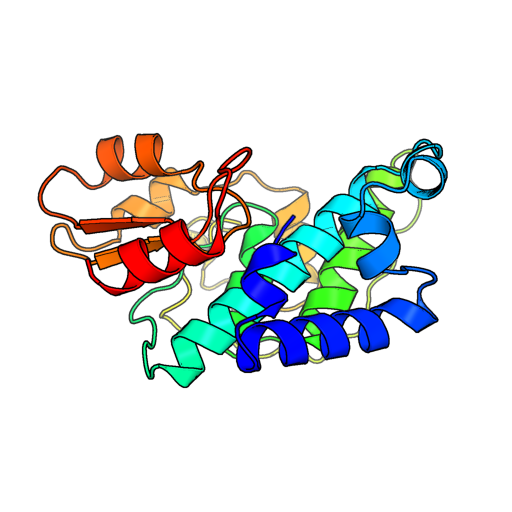 SER A O 1
ATOM 655 N N . ALA A 1 85 ? -3.515 1.150 -5.147 1.00 98.00 85 ALA A N 1
ATOM 656 C CA . ALA A 1 85 ? -4.149 0.584 -6.331 1.00 98.00 85 ALA A CA 1
ATOM 657 C C . ALA A 1 85 ? -4.407 -0.926 -6.183 1.00 98.00 85 ALA A C 1
ATOM 659 O O . ALA A 1 85 ? -5.446 -1.412 -6.627 1.00 98.00 85 ALA A O 1
ATOM 660 N N . TYR A 1 86 ? -3.508 -1.657 -5.513 1.00 98.44 86 TYR A N 1
ATOM 661 C CA . TYR A 1 86 ? -3.741 -3.054 -5.133 1.00 98.44 86 TYR A CA 1
ATOM 662 C C . TYR A 1 86 ? -4.914 -3.194 -4.146 1.00 98.44 86 TYR A C 1
ATOM 664 O O . TYR A 1 86 ? -5.850 -3.944 -4.409 1.00 98.44 86 TYR A O 1
ATOM 672 N N . ALA A 1 87 ? -4.919 -2.420 -3.053 1.00 98.31 87 ALA A N 1
ATOM 673 C CA . ALA A 1 87 ? -5.990 -2.434 -2.050 1.00 98.31 87 ALA A CA 1
ATOM 674 C C . ALA A 1 87 ? -7.364 -2.025 -2.615 1.00 98.31 87 ALA A C 1
ATOM 676 O O . ALA A 1 87 ? -8.400 -2.484 -2.133 1.00 98.31 87 ALA A O 1
ATOM 677 N N . ASP A 1 88 ? -7.383 -1.159 -3.629 1.00 97.94 88 ASP A N 1
ATOM 678 C CA . ASP A 1 88 ? -8.607 -0.738 -4.308 1.00 97.94 88 ASP A CA 1
ATOM 679 C C . ASP A 1 88 ? -9.124 -1.783 -5.314 1.00 97.94 88 ASP A C 1
ATOM 681 O O . ASP A 1 88 ? -10.277 -1.711 -5.735 1.00 97.94 88 ASP A O 1
ATOM 685 N N . GLY A 1 89 ? -8.296 -2.772 -5.673 1.00 96.56 89 GLY A N 1
ATOM 686 C CA . GLY A 1 89 ? -8.594 -3.800 -6.676 1.00 96.56 89 GLY A CA 1
ATOM 687 C C . GLY A 1 89 ? -8.257 -3.396 -8.115 1.00 96.56 89 GLY A C 1
ATOM 688 O O . GLY A 1 89 ? -8.564 -4.137 -9.052 1.00 96.56 89 GLY A O 1
ATOM 689 N N . CYS A 1 90 ? -7.613 -2.242 -8.306 1.00 96.12 90 CYS A N 1
ATOM 690 C CA . CYS A 1 90 ? -7.218 -1.745 -9.621 1.00 96.12 90 CYS A CA 1
ATOM 691 C C . CYS A 1 90 ? -6.014 -2.496 -10.197 1.00 96.12 90 CYS A C 1
ATOM 693 O O . CYS A 1 90 ? -5.944 -2.709 -11.402 1.00 96.12 90 CYS A O 1
ATOM 695 N N . LEU A 1 91 ? -5.075 -2.908 -9.345 1.00 97.12 91 LEU A N 1
ATOM 696 C CA . LEU A 1 91 ? -3.927 -3.717 -9.746 1.00 97.12 91 LEU A CA 1
ATOM 697 C C . LEU A 1 91 ? -3.986 -5.090 -9.088 1.00 97.12 91 LEU A C 1
ATOM 699 O O . LEU A 1 91 ? -4.346 -5.227 -7.922 1.00 97.12 91 LEU A O 1
ATOM 703 N N . THR A 1 92 ? -3.573 -6.111 -9.825 1.00 97.81 92 THR A N 1
ATOM 704 C CA . THR A 1 92 ? -3.165 -7.397 -9.254 1.00 97.81 92 THR A CA 1
ATOM 705 C C . THR A 1 92 ? -1.810 -7.260 -8.554 1.00 97.81 92 THR A C 1
ATOM 707 O O . THR A 1 92 ? -1.042 -6.335 -8.830 1.00 97.81 92 THR A O 1
ATOM 710 N N . ALA A 1 93 ? -1.456 -8.218 -7.690 1.00 97.81 93 ALA A N 1
ATOM 711 C CA . ALA A 1 93 ? -0.139 -8.239 -7.046 1.00 97.81 93 ALA A CA 1
ATOM 712 C C . ALA A 1 93 ? 1.007 -8.239 -8.078 1.00 97.81 93 ALA A C 1
ATOM 714 O O . ALA A 1 93 ? 2.015 -7.558 -7.898 1.00 97.81 93 ALA A O 1
ATOM 715 N N . LYS A 1 94 ? 0.824 -8.948 -9.202 1.00 97.69 94 LYS A N 1
ATOM 716 C CA . LYS A 1 94 ? 1.793 -8.985 -10.303 1.00 97.69 94 LYS A CA 1
ATOM 717 C C . LYS A 1 94 ? 2.006 -7.608 -10.922 1.00 97.69 94 LYS A C 1
ATOM 719 O O . LYS A 1 94 ? 3.147 -7.180 -11.067 1.00 97.69 94 LYS A O 1
ATOM 724 N N . GLU A 1 95 ? 0.930 -6.911 -11.265 1.00 97.06 95 GLU A N 1
ATOM 725 C CA . GLU A 1 95 ? 1.008 -5.584 -11.885 1.00 97.06 95 GLU A CA 1
ATOM 726 C C . GLU A 1 95 ? 1.592 -4.548 -10.920 1.00 97.06 95 GLU A C 1
ATOM 728 O O . GLU A 1 95 ? 2.443 -3.755 -11.316 1.00 97.06 95 GLU A O 1
ATOM 733 N N . ALA A 1 96 ? 1.214 -4.608 -9.640 1.00 97.94 96 ALA A N 1
ATOM 734 C CA . ALA A 1 96 ? 1.753 -3.743 -8.597 1.00 97.94 96 ALA A CA 1
ATOM 735 C C . ALA A 1 96 ? 3.277 -3.911 -8.436 1.00 97.94 96 ALA A C 1
ATOM 737 O O . ALA A 1 96 ? 4.019 -2.927 -8.430 1.00 97.94 96 ALA A O 1
ATOM 738 N N . LEU A 1 97 ? 3.769 -5.153 -8.381 1.00 97.62 97 LEU A N 1
ATOM 739 C CA . LEU A 1 97 ? 5.201 -5.443 -8.248 1.00 97.62 97 LEU A CA 1
ATOM 740 C C . LEU A 1 97 ? 5.999 -5.058 -9.498 1.00 97.62 97 LEU A C 1
ATOM 742 O O . LEU A 1 97 ? 7.091 -4.502 -9.376 1.00 97.62 97 LEU A O 1
ATOM 746 N N . ILE A 1 98 ? 5.450 -5.298 -10.693 1.00 95.44 98 ILE A N 1
ATOM 747 C CA . ILE A 1 98 ? 6.058 -4.873 -11.962 1.00 95.44 98 ILE A CA 1
ATOM 748 C C . ILE A 1 98 ? 6.120 -3.340 -12.039 1.00 95.44 98 ILE A C 1
ATOM 750 O O . ILE A 1 98 ? 7.155 -2.784 -12.412 1.00 95.44 98 ILE A O 1
ATOM 754 N N . CYS A 1 99 ? 5.054 -2.647 -11.626 1.00 94.94 99 CYS A N 1
ATOM 755 C CA . CYS A 1 99 ? 5.029 -1.189 -11.529 1.00 94.94 99 CYS A CA 1
ATOM 756 C C . CYS A 1 99 ? 6.125 -0.683 -10.577 1.00 94.94 99 CYS A C 1
ATOM 758 O O . CYS A 1 99 ? 6.930 0.166 -10.961 1.00 94.94 99 CYS A O 1
ATOM 760 N N . ALA A 1 100 ? 6.223 -1.251 -9.370 1.00 95.50 100 ALA A N 1
ATOM 761 C CA . ALA A 1 100 ? 7.250 -0.887 -8.394 1.00 95.50 100 ALA A CA 1
ATOM 762 C C . ALA A 1 100 ? 8.674 -1.131 -8.924 1.00 95.50 100 ALA A C 1
ATOM 764 O O . ALA A 1 100 ? 9.550 -0.283 -8.741 1.00 95.50 100 ALA A O 1
ATOM 765 N N . PHE A 1 101 ? 8.895 -2.250 -9.622 1.00 93.81 101 PHE A N 1
ATOM 766 C CA . PHE A 1 101 ? 10.175 -2.583 -10.244 1.00 93.81 101 PHE A CA 1
ATOM 767 C C . PHE A 1 101 ? 10.579 -1.556 -11.306 1.00 93.81 101 PHE A C 1
ATOM 769 O O . PHE A 1 101 ? 11.667 -0.983 -11.231 1.00 93.81 101 PHE A O 1
ATOM 776 N N . HIS A 1 102 ? 9.703 -1.275 -12.275 1.00 92.00 102 HIS A N 1
ATOM 777 C CA . HIS A 1 102 ? 10.005 -0.317 -13.340 1.00 92.00 102 HIS A CA 1
ATOM 778 C C . HIS A 1 102 ? 10.149 1.109 -12.819 1.00 92.00 102 HIS A C 1
ATOM 780 O O . HIS A 1 102 ? 11.023 1.837 -13.289 1.00 92.00 102 HIS A O 1
ATOM 786 N N . LYS A 1 103 ? 9.356 1.488 -11.814 1.00 90.94 103 LYS A N 1
ATOM 787 C CA . LYS A 1 103 ? 9.486 2.784 -11.150 1.00 90.94 103 LYS A CA 1
ATOM 788 C C . LYS A 1 103 ? 10.852 2.930 -10.474 1.00 90.94 103 LYS A C 1
ATOM 790 O O . LYS A 1 103 ? 11.520 3.941 -10.669 1.00 90.94 103 LYS A O 1
ATOM 795 N N . GLY A 1 104 ? 11.303 1.902 -9.753 1.00 89.19 104 GLY A N 1
ATOM 796 C CA . GLY A 1 104 ? 12.649 1.867 -9.180 1.00 89.19 104 GLY A CA 1
ATOM 797 C C . GLY A 1 104 ? 13.745 1.967 -10.247 1.00 89.19 104 GLY A C 1
ATOM 798 O O . GLY A 1 104 ? 14.633 2.810 -10.140 1.00 89.19 104 GLY A O 1
ATOM 799 N N . GLN A 1 105 ? 13.631 1.189 -11.328 1.00 87.62 105 GLN A N 1
ATOM 800 C CA . GLN A 1 105 ? 14.589 1.207 -12.439 1.00 87.62 105 GLN A CA 1
ATOM 801 C C . GLN A 1 105 ? 14.677 2.572 -13.128 1.00 87.62 105 GLN A C 1
ATOM 803 O O . GLN A 1 105 ? 15.771 3.004 -13.489 1.00 87.62 105 GLN A O 1
ATOM 808 N N . ALA A 1 106 ? 13.540 3.242 -13.330 1.00 86.25 106 ALA A N 1
ATOM 809 C CA . ALA A 1 106 ? 13.495 4.571 -13.930 1.00 86.25 106 ALA A CA 1
ATOM 810 C C . ALA A 1 106 ? 14.217 5.607 -13.056 1.00 86.25 106 ALA A C 1
ATOM 812 O O . ALA A 1 106 ? 14.944 6.446 -13.582 1.00 86.25 106 ALA A O 1
ATOM 813 N N . MET A 1 107 ? 14.073 5.509 -11.730 1.00 82.94 107 MET A N 1
ATOM 814 C CA . MET A 1 107 ? 14.756 6.396 -10.786 1.00 82.94 107 MET A CA 1
ATOM 815 C C . MET A 1 107 ? 16.268 6.138 -10.707 1.00 82.94 107 MET A C 1
ATOM 817 O O . MET A 1 107 ? 17.033 7.090 -10.600 1.00 82.94 107 MET A O 1
ATOM 821 N N . GLU A 1 108 ? 16.721 4.884 -10.794 1.00 82.88 108 GLU A N 1
ATOM 822 C CA . GLU A 1 108 ? 18.162 4.554 -10.778 1.00 82.88 108 GLU A CA 1
ATOM 823 C C . GLU A 1 108 ? 18.885 4.978 -12.051 1.00 82.88 108 GLU A C 1
ATOM 825 O O . GLU A 1 108 ? 20.056 5.343 -12.017 1.00 82.88 108 GLU A O 1
ATOM 830 N N . LYS A 1 109 ? 18.197 4.915 -13.193 1.00 78.00 109 LYS A N 1
ATOM 831 C CA . LYS A 1 109 ? 18.775 5.193 -14.513 1.00 78.00 109 LYS A CA 1
ATOM 832 C C . LYS A 1 109 ? 18.723 6.670 -14.894 1.00 78.00 109 LYS A C 1
ATOM 834 O O . LYS A 1 109 ? 18.905 6.986 -16.067 1.00 78.00 109 LYS A O 1
ATOM 839 N N . ALA A 1 110 ? 18.466 7.568 -13.944 1.00 70.94 110 ALA A N 1
ATOM 840 C CA . ALA A 1 110 ? 18.278 8.989 -14.199 1.00 70.94 110 ALA A CA 1
ATOM 841 C C . ALA A 1 110 ? 19.590 9.722 -14.579 1.00 70.94 110 ALA A C 1
ATOM 843 O O . ALA A 1 110 ? 20.136 10.498 -13.807 1.00 70.94 110 ALA A O 1
ATOM 844 N N . ASN A 1 111 ? 20.042 9.464 -15.811 1.00 55.66 111 ASN A N 1
ATOM 845 C CA . ASN A 1 111 ? 20.751 10.325 -16.768 1.00 55.66 111 ASN A CA 1
ATOM 846 C C . ASN A 1 111 ? 20.043 10.079 -18.125 1.00 55.66 111 ASN A C 1
ATOM 848 O O . ASN A 1 111 ? 20.561 9.389 -19.001 1.00 55.66 111 ASN A O 1
ATOM 852 N N . LEU A 1 112 ? 18.771 10.482 -18.226 1.00 52.91 112 LEU A N 1
ATOM 853 C CA . LEU A 1 112 ? 17.787 9.869 -19.141 1.00 52.91 112 LEU A CA 1
ATOM 854 C C . LEU A 1 112 ? 18.023 10.178 -20.635 1.00 52.91 112 LEU A C 1
ATOM 856 O O . LEU A 1 112 ? 18.255 11.333 -20.993 1.00 52.91 112 LEU A O 1
ATOM 860 N N . PRO A 1 113 ? 17.822 9.174 -21.517 1.00 41.78 113 PRO A N 1
ATOM 861 C CA . PRO A 1 113 ? 16.726 9.287 -22.491 1.00 41.78 113 PRO A CA 1
ATOM 862 C C . PRO A 1 113 ? 15.820 8.035 -22.615 1.00 41.78 113 PRO A C 1
ATOM 864 O O . PRO A 1 113 ? 16.157 6.948 -22.154 1.00 41.78 113 PRO A O 1
ATOM 867 N N . GLU A 1 114 ? 14.653 8.282 -23.234 1.00 40.03 114 GLU A N 1
ATOM 868 C CA . GLU A 1 114 ? 13.437 7.475 -23.495 1.00 40.03 114 GLU A CA 1
ATOM 869 C C . GLU A 1 114 ? 12.908 6.524 -22.401 1.00 40.03 114 GLU A C 1
ATOM 871 O O . GLU A 1 114 ? 13.433 5.444 -22.118 1.00 40.03 114 GLU A O 1
ATOM 876 N N . GLY A 1 115 ? 11.768 6.932 -21.828 1.00 48.25 115 GLY A N 1
ATOM 877 C CA . GLY A 1 115 ? 10.976 6.149 -20.888 1.00 48.25 115 GLY A CA 1
ATOM 878 C C . GLY A 1 115 ? 10.389 4.896 -21.535 1.00 48.25 115 GLY A C 1
ATOM 879 O O . GLY A 1 115 ? 9.936 4.913 -22.675 1.00 48.25 115 GLY A O 1
ATOM 880 N N . ARG A 1 116 ? 10.377 3.796 -20.780 1.00 46.72 116 ARG A N 1
ATOM 881 C CA . ARG A 1 116 ? 9.699 2.557 -21.170 1.00 46.72 116 ARG A CA 1
ATOM 882 C C . ARG A 1 116 ? 8.393 2.441 -20.401 1.00 46.72 116 ARG A C 1
ATOM 884 O O . ARG A 1 116 ? 8.396 2.507 -19.174 1.00 46.72 116 ARG A O 1
ATOM 891 N N . THR A 1 117 ? 7.299 2.241 -21.119 1.00 46.69 117 THR A N 1
ATOM 892 C CA . THR A 1 117 ? 5.993 1.913 -20.551 1.00 46.69 117 THR A CA 1
ATOM 893 C C . THR A 1 117 ? 5.891 0.403 -20.343 1.00 46.69 117 THR A C 1
ATOM 895 O O . THR A 1 117 ? 6.253 -0.389 -21.212 1.00 46.69 117 THR A O 1
ATOM 898 N N . ALA A 1 118 ? 5.420 -0.012 -19.168 1.00 53.38 118 ALA A N 1
ATOM 899 C CA . ALA A 1 118 ? 4.913 -1.365 -18.983 1.00 53.38 118 ALA A CA 1
ATOM 900 C C . ALA A 1 118 ? 3.450 -1.356 -19.433 1.00 53.38 118 ALA A C 1
ATOM 902 O O . ALA A 1 118 ? 2.670 -0.547 -18.934 1.00 53.38 118 ALA A O 1
ATOM 903 N N . ALA A 1 119 ? 3.090 -2.212 -20.388 1.00 45.78 119 ALA A N 1
ATOM 904 C CA . ALA A 1 119 ? 1.699 -2.384 -20.781 1.00 45.78 119 ALA A CA 1
ATOM 905 C C . ALA A 1 119 ? 0.949 -3.065 -19.628 1.00 45.78 119 ALA A C 1
ATOM 907 O O . ALA A 1 119 ? 1.206 -4.227 -19.309 1.00 45.78 119 ALA A O 1
ATOM 908 N N . VAL A 1 120 ? 0.058 -2.315 -18.989 1.00 57.31 120 VAL A N 1
ATOM 909 C CA . VAL A 1 120 ? -0.896 -2.805 -17.993 1.00 57.31 120 VAL A CA 1
ATOM 910 C C . VAL A 1 120 ? -2.272 -2.452 -18.532 1.00 57.31 120 VAL A C 1
ATOM 912 O O . VAL A 1 120 ? -2.435 -1.335 -19.014 1.00 57.31 120 VAL A O 1
ATOM 915 N N . ASP A 1 121 ? -3.227 -3.379 -18.491 1.00 67.25 121 ASP A N 1
ATOM 916 C CA . ASP A 1 121 ? -4.620 -3.066 -18.823 1.00 67.25 121 ASP A CA 1
ATOM 917 C C . ASP A 1 121 ? -5.206 -2.248 -17.658 1.00 67.25 121 ASP A C 1
ATOM 919 O O . ASP A 1 121 ? -5.359 -2.784 -16.551 1.00 67.25 121 ASP A O 1
ATOM 923 N N . PRO A 1 122 ? -5.405 -0.930 -17.825 1.00 76.62 122 PRO A N 1
ATOM 924 C CA . PRO A 1 122 ? -5.626 -0.046 -16.698 1.00 76.62 122 PRO A CA 1
ATOM 925 C C . PRO A 1 122 ? -7.061 -0.203 -16.187 1.00 76.62 122 PRO A C 1
ATOM 927 O O . PRO A 1 122 ? -8.035 0.018 -16.902 1.00 76.62 122 PRO A O 1
ATOM 930 N N . LYS A 1 123 ? -7.215 -0.584 -14.915 1.00 86.06 123 LYS A N 1
ATOM 931 C CA . LYS A 1 123 ? -8.546 -0.697 -14.304 1.00 86.06 123 LYS A CA 1
ATOM 932 C C . LYS A 1 123 ? -9.016 0.644 -13.729 1.00 86.06 123 LYS A C 1
ATOM 934 O O . LYS A 1 123 ? -8.191 1.398 -13.196 1.00 86.06 123 LYS A O 1
ATOM 939 N N . PRO A 1 124 ? -10.333 0.927 -13.761 1.00 89.94 124 PRO A N 1
ATOM 940 C CA . PRO A 1 124 ? -10.895 2.135 -13.171 1.00 89.94 124 PRO A CA 1
ATOM 941 C C . PRO A 1 124 ? -10.672 2.213 -11.661 1.00 89.94 124 PRO A C 1
ATOM 943 O O . PRO A 1 124 ? -10.912 1.248 -10.935 1.00 89.94 124 PRO A O 1
ATOM 946 N N . ARG A 1 125 ? -10.295 3.402 -11.190 1.00 95.88 125 ARG A N 1
ATOM 947 C CA . ARG A 1 125 ? -10.157 3.734 -9.770 1.00 95.88 125 ARG A CA 1
ATOM 948 C C . ARG A 1 125 ? -11.520 3.881 -9.114 1.00 95.88 125 ARG A C 1
ATOM 950 O O . ARG A 1 125 ? -12.411 4.543 -9.652 1.00 95.88 125 ARG A O 1
ATOM 957 N N . SER A 1 126 ? -11.684 3.321 -7.920 1.00 95.12 126 SER A N 1
ATOM 958 C CA . SER A 1 126 ? -12.893 3.538 -7.131 1.00 95.12 126 SER A CA 1
ATOM 959 C C . SER A 1 126 ? -12.859 4.894 -6.419 1.00 95.12 126 SER A C 1
ATOM 961 O O . SER A 1 126 ? -11.803 5.477 -6.168 1.00 95.12 126 SER A O 1
ATOM 963 N N . LYS A 1 127 ? -14.035 5.387 -6.011 1.00 94.00 127 LYS A N 1
ATOM 964 C CA . LYS A 1 127 ? -14.159 6.624 -5.216 1.00 94.00 127 LYS A CA 1
ATOM 965 C C . LYS A 1 127 ? -13.516 6.523 -3.826 1.00 94.00 127 LYS A C 1
ATOM 967 O O . LYS A 1 127 ? -13.301 7.553 -3.195 1.00 94.00 127 LYS A O 1
ATOM 972 N N . ARG A 1 128 ? -13.227 5.306 -3.343 1.00 95.94 128 ARG A N 1
ATOM 973 C CA . ARG A 1 128 ? -12.583 5.077 -2.039 1.00 95.94 128 ARG A CA 1
ATOM 974 C C . ARG A 1 128 ? -11.103 5.441 -2.076 1.00 95.94 128 ARG A C 1
ATOM 976 O O . ARG A 1 128 ? -10.550 5.801 -1.042 1.00 95.94 128 ARG A O 1
ATOM 983 N N . TRP A 1 129 ? -10.460 5.366 -3.243 1.00 97.06 129 TRP A N 1
ATOM 984 C CA . TRP A 1 129 ? -9.059 5.736 -3.389 1.00 97.06 129 TRP A CA 1
ATOM 985 C C . TRP A 1 129 ? -8.902 7.226 -3.693 1.00 97.06 129 TRP A C 1
ATOM 987 O O . TRP A 1 129 ? -9.062 7.693 -4.823 1.00 97.06 129 TRP A O 1
ATOM 997 N N . ILE A 1 130 ? -8.501 7.969 -2.666 1.00 96.25 130 ILE A N 1
ATOM 998 C CA . ILE A 1 130 ? -8.161 9.386 -2.743 1.00 96.25 130 ILE A CA 1
ATOM 999 C C . ILE A 1 130 ? -6.735 9.520 -3.290 1.00 96.25 130 ILE A C 1
ATOM 1001 O O . ILE A 1 130 ? -5.767 9.114 -2.645 1.00 96.25 130 ILE A O 1
ATOM 1005 N N . SER A 1 131 ? -6.614 10.111 -4.480 1.00 96.31 131 SER A N 1
ATOM 1006 C CA . SER A 1 131 ? -5.320 10.347 -5.131 1.00 96.31 131 SER A CA 1
ATOM 1007 C C . SER A 1 131 ? -4.479 11.344 -4.337 1.00 96.31 131 SER A C 1
ATOM 1009 O O . SER A 1 131 ? -4.992 12.374 -3.889 1.00 96.31 131 SER A O 1
ATOM 1011 N N . THR A 1 132 ? -3.171 11.089 -4.267 1.00 96.56 132 THR A N 1
ATOM 1012 C CA . THR A 1 132 ? -2.184 12.077 -3.795 1.00 96.56 132 THR A CA 1
ATOM 1013 C C . THR A 1 132 ? -1.261 12.601 -4.886 1.00 96.56 132 THR A C 1
ATOM 1015 O O . THR A 1 132 ? -0.409 13.434 -4.597 1.00 96.56 132 THR A O 1
ATOM 1018 N N . SER A 1 133 ? -1.456 12.157 -6.128 1.00 95.38 133 SER A N 1
ATOM 1019 C CA . SER A 1 133 ? -0.672 12.579 -7.300 1.00 95.38 133 SER A CA 1
ATOM 1020 C C . SER A 1 133 ? -1.366 13.658 -8.129 1.00 95.38 133 SER A C 1
ATOM 1022 O O . SER A 1 133 ? -0.718 14.412 -8.846 1.00 95.38 133 SER A O 1
ATOM 1024 N N . TYR A 1 134 ? -2.687 13.739 -8.007 1.00 94.56 134 TYR A N 1
ATOM 1025 C CA . TYR A 1 134 ? -3.546 14.763 -8.594 1.00 94.56 134 TYR A CA 1
ATOM 1026 C C . TYR A 1 134 ? -4.267 15.533 -7.494 1.00 94.56 134 TYR A C 1
ATOM 1028 O O . TYR A 1 134 ? -4.771 14.934 -6.531 1.00 94.56 134 TYR A O 1
ATOM 1036 N N . VAL A 1 135 ? -4.369 16.848 -7.674 1.00 92.56 135 VAL A N 1
ATOM 1037 C CA . VAL A 1 135 ? -5.239 17.705 -6.861 1.00 92.56 135 VAL A CA 1
ATOM 1038 C C . VAL A 1 135 ? -6.713 17.436 -7.181 1.00 92.56 135 VAL A C 1
ATOM 1040 O O . VAL A 1 135 ? -7.061 16.900 -8.227 1.00 92.56 135 VAL A O 1
ATOM 1043 N N . GLU A 1 136 ? -7.605 17.780 -6.254 1.00 91.19 136 GLU A N 1
ATOM 1044 C CA . GLU A 1 136 ? -9.020 17.377 -6.306 1.00 91.19 136 GLU A CA 1
ATOM 1045 C C . GLU A 1 136 ? -9.776 17.862 -7.549 1.00 91.19 136 GLU A C 1
ATOM 1047 O O . GLU A 1 136 ? -10.572 17.118 -8.117 1.00 91.19 136 GLU A O 1
ATOM 1052 N N . ASN A 1 137 ? -9.495 19.078 -8.018 1.00 93.19 137 ASN A N 1
ATOM 1053 C 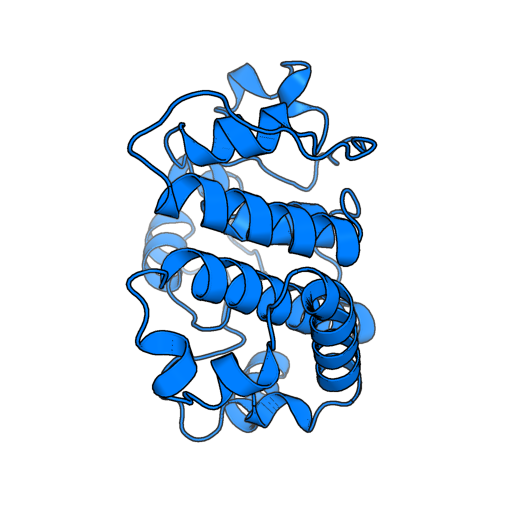CA . ASN A 1 137 ? -10.084 19.611 -9.249 1.00 93.19 137 ASN A CA 1
ATOM 1054 C C . ASN A 1 137 ? -9.617 18.866 -10.515 1.00 93.19 137 ASN A C 1
ATOM 1056 O O . ASN A 1 137 ? -10.257 18.983 -11.557 1.00 93.19 137 ASN A O 1
ATOM 1060 N N . GLU A 1 138 ? -8.547 18.075 -10.429 1.00 93.38 138 GLU A N 1
ATOM 1061 C CA . GLU A 1 138 ? -8.019 17.261 -11.523 1.00 93.38 138 GLU A CA 1
ATOM 1062 C C . GLU A 1 138 ? -8.470 15.798 -11.474 1.00 93.38 138 GLU A C 1
ATOM 1064 O O . GLU A 1 138 ? -8.167 15.037 -12.390 1.00 93.38 138 GLU A O 1
ATOM 1069 N N . TRP A 1 139 ? -9.240 15.375 -10.466 1.00 93.62 139 TRP A N 1
ATOM 1070 C CA . TRP A 1 139 ? -9.641 13.966 -10.347 1.00 93.62 139 TRP A CA 1
ATOM 1071 C C . TRP A 1 139 ? -10.530 13.460 -11.489 1.00 93.62 139 TRP A C 1
ATOM 1073 O O . TRP A 1 139 ? -10.634 12.256 -11.708 1.00 93.62 139 TRP A O 1
ATOM 1083 N N . ASN A 1 140 ? -11.144 14.372 -12.245 1.00 92.75 140 ASN A N 1
ATOM 1084 C CA . ASN A 1 140 ? -11.951 14.043 -13.418 1.00 92.75 140 ASN A CA 1
ATOM 1085 C C . ASN A 1 140 ? -11.132 13.872 -14.708 1.00 92.75 140 ASN A C 1
ATOM 1087 O O . ASN A 1 140 ? -11.714 13.489 -15.729 1.00 92.75 140 ASN A O 1
ATOM 1091 N N . ARG A 1 141 ? -9.820 14.153 -14.685 1.00 93.38 141 ARG A N 1
ATOM 1092 C CA . ARG A 1 141 ? -8.938 13.952 -15.842 1.00 93.38 141 ARG A CA 1
ATOM 1093 C C . ARG A 1 141 ? -8.891 12.460 -16.213 1.00 93.38 141 ARG A C 1
ATOM 1095 O O . ARG A 1 141 ? -8.871 11.636 -15.296 1.00 93.38 141 ARG A O 1
ATOM 1102 N N . PRO A 1 142 ? -8.897 12.091 -17.508 1.00 91.44 142 PRO A N 1
ATOM 1103 C CA . PRO A 1 142 ? -8.904 10.689 -17.938 1.00 91.44 142 PRO A CA 1
ATOM 1104 C C . PRO A 1 142 ? -7.800 9.843 -17.291 1.00 91.44 142 PRO A C 1
ATOM 1106 O O . PRO A 1 142 ? -8.079 8.781 -16.749 1.00 91.44 142 PRO A O 1
ATOM 1109 N N . GLU A 1 143 ? -6.582 10.375 -17.224 1.00 91.00 143 GLU A N 1
ATOM 1110 C CA . GLU A 1 143 ? -5.397 9.725 -16.653 1.00 91.00 143 GLU A CA 1
ATOM 1111 C C . GLU A 1 143 ? -5.522 9.503 -15.139 1.00 91.00 143 GLU A C 1
ATOM 1113 O O . GLU A 1 143 ? -4.856 8.649 -14.562 1.00 91.00 143 GLU A O 1
ATOM 1118 N N . CYS A 1 144 ? -6.392 10.272 -14.480 1.00 92.88 144 CYS A N 1
ATOM 1119 C CA . CYS A 1 144 ? -6.699 10.129 -13.066 1.00 92.88 144 CYS A CA 1
ATOM 1120 C C . CYS A 1 144 ? -7.855 9.142 -12.820 1.00 92.88 144 CYS A C 1
ATOM 1122 O O . CYS A 1 144 ? -8.073 8.748 -11.677 1.00 92.88 144 CYS A O 1
ATOM 1124 N N . LYS A 1 145 ? -8.609 8.711 -13.836 1.00 92.88 145 LYS A N 1
ATOM 1125 C CA . LYS A 1 145 ? -9.734 7.779 -13.642 1.00 92.88 145 LYS A CA 1
ATOM 1126 C C . LYS A 1 145 ? -9.308 6.320 -13.559 1.00 92.88 145 LYS A C 1
ATOM 1128 O O . LYS A 1 145 ? -10.078 5.506 -13.058 1.00 92.88 145 LYS A O 1
ATOM 1133 N N . GLU A 1 146 ? -8.099 5.993 -13.994 1.00 92.69 146 GLU A N 1
ATOM 1134 C CA . GLU A 1 146 ? -7.613 4.619 -14.091 1.00 92.69 146 GLU A CA 1
ATOM 1135 C C . GLU A 1 146 ? -6.241 4.471 -13.430 1.00 92.69 146 GLU A C 1
ATOM 1137 O O . GLU A 1 146 ? -5.459 5.419 -13.356 1.00 92.69 146 GLU A O 1
ATOM 1142 N N . ALA A 1 147 ? -5.933 3.272 -12.938 1.00 92.25 147 ALA A N 1
ATOM 1143 C CA . ALA A 1 147 ? -4.610 2.936 -12.412 1.00 92.25 147 ALA A CA 1
ATOM 1144 C C . ALA A 1 147 ? -3.633 2.581 -13.550 1.00 92.25 147 ALA A C 1
ATOM 1146 O O . ALA A 1 147 ? -3.059 1.493 -13.571 1.00 92.25 147 ALA A O 1
ATOM 1147 N N . GLY A 1 148 ? -3.497 3.482 -14.525 1.00 91.75 148 GLY A N 1
ATOM 1148 C CA . GLY A 1 148 ? -2.682 3.290 -15.725 1.00 91.75 148 GLY A CA 1
ATOM 1149 C C . GLY A 1 148 ? -1.253 3.817 -15.614 1.00 91.75 148 GLY A C 1
ATOM 1150 O O . GLY A 1 148 ? -0.845 4.405 -14.607 1.00 91.75 148 GLY A O 1
ATOM 1151 N N . SER A 1 149 ? -0.478 3.628 -16.683 1.00 90.12 149 SER A N 1
ATOM 1152 C CA . SER A 1 149 ? 0.904 4.110 -16.791 1.00 90.12 149 SER A CA 1
ATOM 1153 C C . SER A 1 149 ? 1.029 5.610 -16.536 1.00 90.12 149 SER A C 1
ATOM 1155 O O . SER A 1 149 ? 1.906 6.043 -15.795 1.00 90.12 149 SER A O 1
ATOM 1157 N N . GLU A 1 150 ? 0.124 6.396 -17.102 1.00 91.38 150 GLU A N 1
ATOM 1158 C CA . GLU A 1 150 ? 0.071 7.850 -17.033 1.00 91.38 150 GLU A CA 1
ATOM 1159 C C . GLU A 1 150 ? -0.110 8.312 -15.586 1.00 91.38 150 GLU A C 1
ATOM 1161 O O . GLU A 1 150 ? 0.593 9.221 -15.136 1.00 91.38 150 GLU A O 1
ATOM 1166 N N . TYR A 1 151 ? -0.967 7.621 -14.824 1.00 95.00 151 TYR A N 1
ATOM 1167 C CA . TYR A 1 151 ? -1.150 7.874 -13.398 1.00 95.00 151 TYR A CA 1
ATOM 1168 C C . TYR A 1 151 ? 0.156 7.680 -12.626 1.00 95.00 151 TYR A C 1
ATOM 1170 O O . TYR A 1 151 ? 0.559 8.545 -11.845 1.00 95.00 151 TYR A O 1
ATOM 1178 N N . PHE A 1 152 ? 0.838 6.549 -12.834 1.00 94.38 152 PHE A N 1
ATOM 1179 C CA . PHE A 1 152 ? 2.045 6.210 -12.076 1.00 94.38 152 PHE A CA 1
ATOM 1180 C C . PHE A 1 152 ? 3.287 6.993 -12.520 1.00 94.38 152 PHE A C 1
ATOM 1182 O O . PHE A 1 152 ? 4.165 7.252 -11.693 1.00 94.38 152 PHE A O 1
ATOM 1189 N N . VAL A 1 153 ? 3.342 7.434 -13.780 1.00 91.62 153 VAL A N 1
ATOM 1190 C CA . VAL A 1 153 ? 4.325 8.420 -14.249 1.00 91.62 153 VAL A CA 1
ATOM 1191 C C . VAL A 1 153 ? 4.068 9.765 -13.573 1.00 91.62 153 VAL A C 1
ATOM 1193 O O . VAL A 1 153 ? 4.998 10.329 -12.999 1.00 91.62 153 VAL A O 1
ATOM 1196 N N . ASN A 1 154 ? 2.818 10.242 -13.539 1.00 93.12 154 ASN A N 1
ATOM 1197 C CA . ASN A 1 154 ? 2.462 11.467 -12.821 1.00 93.12 154 ASN A CA 1
ATOM 1198 C C . ASN A 1 154 ? 2.810 11.369 -11.324 1.00 93.12 154 ASN A C 1
ATOM 1200 O O . ASN A 1 154 ? 3.454 12.259 -10.783 1.00 93.12 154 ASN A O 1
ATOM 1204 N N . ASN A 1 155 ? 2.498 10.246 -10.671 1.00 94.19 155 ASN A N 1
ATOM 1205 C CA . ASN A 1 155 ? 2.882 9.958 -9.283 1.00 94.19 155 ASN A CA 1
ATOM 1206 C C . ASN A 1 155 ? 4.402 10.007 -9.034 1.00 94.19 155 ASN A C 1
ATOM 1208 O O . ASN A 1 155 ? 4.835 10.172 -7.893 1.00 94.19 155 ASN A O 1
ATOM 1212 N N . MET A 1 156 ? 5.224 9.821 -10.068 1.00 90.00 156 MET A N 1
ATOM 1213 C CA . MET A 1 156 ? 6.680 9.895 -9.966 1.00 90.00 156 MET A CA 1
ATOM 1214 C C . MET A 1 156 ? 7.213 11.328 -10.089 1.00 90.00 156 MET A C 1
ATOM 1216 O O . MET A 1 156 ? 8.207 11.645 -9.441 1.00 90.00 156 MET A O 1
ATOM 1220 N N . ILE A 1 157 ? 6.579 12.172 -10.908 1.00 89.69 157 ILE A N 1
ATOM 1221 C CA . ILE A 1 157 ? 7.089 13.513 -11.253 1.00 89.69 157 ILE A CA 1
ATOM 1222 C C . ILE A 1 157 ? 6.367 14.656 -10.528 1.00 89.69 157 ILE A C 1
ATOM 1224 O O . ILE A 1 157 ? 6.906 15.757 -10.432 1.00 89.69 157 ILE A O 1
ATOM 1228 N N . SER A 1 158 ? 5.162 14.407 -10.017 1.00 90.31 158 SER A N 1
ATOM 1229 C CA . SER A 1 158 ? 4.326 15.413 -9.363 1.00 90.31 158 SER A CA 1
ATOM 1230 C C . SER A 1 158 ? 4.540 15.468 -7.852 1.00 90.31 158 SER A C 1
ATOM 1232 O O . SER A 1 158 ? 5.046 14.542 -7.216 1.00 90.31 158 SER A O 1
ATOM 1234 N N . SER A 1 159 ? 4.136 16.591 -7.256 1.00 92.88 159 SER A N 1
ATOM 1235 C CA . SER A 1 159 ? 4.132 16.751 -5.801 1.00 92.88 159 SER A CA 1
ATOM 1236 C C . SER A 1 159 ? 3.167 15.768 -5.137 1.00 92.88 159 SER A C 1
ATOM 1238 O O . SER A 1 159 ? 2.100 15.475 -5.666 1.00 92.88 159 SER A O 1
ATOM 1240 N N . VAL A 1 160 ? 3.512 15.309 -3.932 1.00 94.25 160 VAL A N 1
ATOM 1241 C CA . VAL A 1 160 ? 2.639 14.432 -3.142 1.00 94.25 160 VAL A CA 1
ATOM 1242 C C . VAL A 1 160 ? 1.674 15.286 -2.314 1.00 94.25 160 VAL A C 1
ATOM 1244 O O . VAL A 1 160 ? 2.037 15.827 -1.268 1.00 94.25 160 VAL A O 1
ATOM 1247 N N . TYR A 1 161 ? 0.415 15.375 -2.738 1.00 94.69 161 TYR A N 1
ATOM 1248 C CA . TYR A 1 161 ? -0.648 16.159 -2.091 1.00 94.69 161 TYR A CA 1
ATOM 1249 C C . TYR A 1 161 ? -1.254 15.461 -0.856 1.00 94.69 161 TYR A C 1
ATOM 1251 O O . TYR A 1 161 ? -2.463 15.501 -0.620 1.00 94.69 161 TYR A O 1
ATOM 1259 N N . PHE A 1 162 ? -0.416 14.816 -0.035 1.00 94.12 162 PHE A N 1
ATOM 1260 C CA . PHE A 1 162 ? -0.858 13.967 1.079 1.00 94.12 162 PHE A CA 1
ATOM 1261 C C . PHE A 1 162 ? -1.664 14.735 2.131 1.00 94.12 162 PHE A C 1
ATOM 1263 O O . PHE A 1 162 ? -2.709 14.266 2.567 1.00 94.12 162 PHE A O 1
ATOM 1270 N N . ASN A 1 163 ? -1.228 15.944 2.507 1.00 92.69 163 ASN A N 1
ATOM 1271 C CA . ASN A 1 163 ? -1.939 16.764 3.496 1.00 92.69 163 ASN A CA 1
ATOM 1272 C C . ASN A 1 163 ? -3.368 17.105 3.023 1.00 92.69 163 ASN A C 1
ATOM 1274 O O . ASN A 1 163 ? -4.320 17.019 3.794 1.00 92.69 163 ASN A O 1
ATOM 1278 N N . ASN A 1 164 ? -3.532 17.428 1.737 1.00 92.88 164 ASN A N 1
ATOM 1279 C CA . ASN A 1 164 ? -4.834 17.711 1.135 1.00 92.88 164 ASN A CA 1
ATOM 1280 C C . ASN A 1 164 ? -5.737 16.473 1.112 1.00 92.88 164 ASN A C 1
ATOM 1282 O O . ASN A 1 164 ? -6.938 16.596 1.343 1.00 92.88 164 ASN A O 1
ATOM 1286 N N . ALA A 1 165 ? -5.168 15.294 0.855 1.00 94.44 165 ALA A N 1
ATOM 1287 C CA . ALA A 1 165 ? -5.907 14.039 0.853 1.00 94.44 165 ALA A CA 1
ATOM 1288 C C . ALA A 1 165 ? -6.392 13.651 2.256 1.00 94.44 165 ALA A C 1
ATOM 1290 O O . ALA A 1 165 ? -7.581 13.405 2.445 1.00 94.44 165 ALA A O 1
ATOM 1291 N N . ILE A 1 166 ? -5.512 13.671 3.263 1.00 95.56 166 ILE A N 1
ATOM 1292 C CA . ILE A 1 166 ? -5.866 13.225 4.621 1.00 95.56 166 ILE A CA 1
ATOM 1293 C C . ILE A 1 166 ? -6.857 14.158 5.334 1.00 95.56 166 ILE A C 1
ATOM 1295 O O . ILE A 1 166 ? -7.515 13.732 6.274 1.00 95.56 166 ILE A O 1
ATOM 1299 N N . LYS A 1 167 ? -7.027 15.406 4.872 1.00 95.56 167 LYS A N 1
ATOM 1300 C CA . LYS A 1 167 ? -8.094 16.310 5.348 1.00 95.56 167 LYS A CA 1
ATOM 1301 C C . LYS A 1 167 ? -9.506 15.800 5.051 1.00 95.56 167 LYS A C 1
ATOM 1303 O O . LYS A 1 167 ? -10.447 16.272 5.678 1.00 95.56 167 LYS A O 1
ATOM 1308 N N . LYS A 1 168 ? -9.656 14.880 4.094 1.00 95.12 168 LYS A N 1
ATOM 1309 C CA . LYS A 1 168 ? -10.941 14.259 3.747 1.00 95.12 168 LYS A CA 1
ATOM 1310 C C . LYS A 1 168 ? -11.288 13.056 4.628 1.00 95.12 168 LYS A C 1
ATOM 1312 O O . LYS A 1 168 ? -12.392 12.537 4.518 1.00 95.12 168 LYS A O 1
ATOM 1317 N N . ILE A 1 169 ? -10.356 12.590 5.463 1.00 96.44 169 ILE A N 1
ATOM 1318 C CA . ILE A 1 169 ? -10.588 11.456 6.359 1.00 96.44 169 ILE A CA 1
ATOM 1319 C C . ILE A 1 169 ? -11.504 11.916 7.512 1.00 96.44 169 ILE A C 1
ATOM 1321 O O . ILE A 1 169 ? -11.233 12.973 8.093 1.00 96.44 169 ILE A O 1
ATOM 1325 N N . PRO A 1 170 ? -12.568 11.158 7.855 1.00 96.69 170 PRO A N 1
ATOM 1326 C CA . PRO A 1 170 ? -13.422 11.458 9.005 1.00 96.69 170 PRO A CA 1
ATOM 1327 C C . PRO A 1 170 ? -12.627 11.592 10.310 1.00 96.69 170 PRO A C 1
ATOM 1329 O O . PRO A 1 170 ? -11.610 10.926 10.509 1.00 96.69 170 PRO A O 1
ATOM 1332 N N . ARG A 1 171 ? -13.083 12.470 11.211 1.00 95.75 171 ARG A N 1
ATOM 1333 C CA . ARG A 1 171 ? -12.370 12.783 12.464 1.00 95.75 171 ARG A CA 1
ATOM 1334 C C . ARG A 1 171 ? -12.363 11.624 13.457 1.00 95.75 171 ARG A C 1
ATOM 1336 O O . ARG A 1 171 ? -11.450 11.555 14.262 1.00 95.75 171 ARG A O 1
ATOM 1343 N N . ASP A 1 172 ? -13.337 10.730 13.364 1.00 96.31 172 ASP A N 1
ATOM 1344 C CA . ASP A 1 172 ? -13.539 9.533 14.183 1.00 96.31 172 ASP A CA 1
ATOM 1345 C C . ASP A 1 172 ? -13.049 8.244 13.493 1.00 96.31 172 ASP A C 1
ATOM 1347 O O . ASP A 1 172 ? -13.332 7.136 13.946 1.00 96.31 172 ASP A O 1
ATOM 1351 N N . ALA A 1 173 ? -12.304 8.365 12.389 1.00 97.69 173 ALA A N 1
ATOM 1352 C CA . ALA A 1 173 ? -11.854 7.216 11.614 1.00 97.69 173 ALA A CA 1
ATOM 1353 C C . ALA A 1 173 ? -10.840 6.336 12.368 1.00 97.69 173 ALA A C 1
ATOM 1355 O O . ALA A 1 173 ? -9.977 6.815 13.112 1.00 97.69 173 ALA A O 1
ATOM 1356 N N . VAL A 1 174 ? -10.871 5.033 12.075 1.00 98.06 174 VAL A N 1
ATOM 1357 C CA . VAL A 1 174 ? -9.771 4.109 12.379 1.00 98.06 174 VAL A CA 1
ATOM 1358 C C . VAL A 1 174 ? -8.811 4.092 11.194 1.00 98.06 174 VAL A C 1
ATOM 1360 O O . VAL A 1 174 ? -9.166 3.698 10.086 1.00 98.06 174 VAL A O 1
ATOM 1363 N N . ILE A 1 175 ? -7.578 4.532 11.423 1.00 97.88 175 ILE A N 1
ATOM 1364 C CA . ILE A 1 175 ? -6.553 4.687 10.393 1.00 97.88 175 ILE A CA 1
ATOM 1365 C C . ILE A 1 175 ? -5.477 3.632 10.608 1.00 97.88 175 ILE A C 1
ATOM 1367 O O . ILE A 1 175 ? -4.741 3.666 11.598 1.00 97.88 175 ILE A O 1
ATOM 1371 N N . ILE A 1 176 ? -5.362 2.726 9.641 1.00 97.81 176 ILE A N 1
ATOM 1372 C CA . ILE A 1 176 ? -4.350 1.674 9.612 1.00 97.81 176 ILE A CA 1
ATOM 1373 C C . ILE A 1 176 ? -3.293 2.049 8.573 1.00 97.81 176 ILE A C 1
ATOM 1375 O O . ILE A 1 176 ? -3.588 2.146 7.383 1.00 97.81 176 ILE A O 1
ATOM 1379 N N . GLU A 1 177 ? -2.048 2.255 8.995 1.00 97.38 177 GLU A N 1
ATOM 1380 C CA . GLU A 1 177 ? -0.950 2.504 8.057 1.00 97.38 177 GLU A CA 1
ATOM 1381 C C . GLU A 1 177 ? -0.288 1.193 7.644 1.00 97.38 177 GLU A C 1
ATOM 1383 O O . GLU A 1 177 ? 0.295 0.451 8.445 1.00 97.38 177 GLU A O 1
ATOM 1388 N N . ILE A 1 178 ? -0.371 0.954 6.340 1.00 97.19 178 ILE A N 1
ATOM 1389 C CA . ILE A 1 178 ? 0.189 -0.195 5.650 1.00 97.19 178 ILE A CA 1
ATOM 1390 C C . ILE A 1 178 ? 1.613 0.148 5.205 1.00 97.19 178 ILE A C 1
ATOM 1392 O O . ILE A 1 178 ? 1.830 0.867 4.225 1.00 97.19 178 ILE A O 1
ATOM 1396 N N . GLY A 1 179 ? 2.607 -0.393 5.899 1.00 92.69 179 GLY A N 1
ATOM 1397 C CA . GLY A 1 179 ? 4.004 -0.218 5.524 1.00 92.69 179 GLY A CA 1
ATOM 1398 C C . GLY A 1 179 ? 4.964 -0.962 6.445 1.00 92.69 179 GLY A C 1
ATOM 1399 O O . GLY A 1 179 ? 4.588 -1.337 7.555 1.00 92.69 179 GLY A O 1
ATOM 1400 N N . PRO A 1 180 ? 6.227 -1.151 6.022 1.00 88.94 180 PRO A N 1
ATOM 1401 C CA . PRO A 1 180 ? 7.246 -1.835 6.823 1.00 88.94 180 PRO A CA 1
ATOM 1402 C C . PRO A 1 180 ? 7.684 -1.035 8.062 1.00 88.94 180 PRO A C 1
ATOM 1404 O O . PRO A 1 180 ? 8.418 -1.554 8.907 1.00 88.94 180 PRO A O 1
ATOM 1407 N N . HIS A 1 181 ? 7.267 0.229 8.166 1.00 90.06 181 HIS A N 1
ATOM 1408 C CA . HIS A 1 181 ? 7.463 1.088 9.321 1.00 90.06 181 HIS A CA 1
ATOM 1409 C C . HIS A 1 181 ? 6.389 2.179 9.364 1.00 90.06 181 HIS A C 1
ATOM 1411 O O . HIS A 1 181 ? 6.192 2.874 8.375 1.00 90.06 181 HIS A O 1
ATOM 1417 N N . PHE A 1 182 ? 5.763 2.347 10.529 1.00 85.25 182 PHE A N 1
ATOM 1418 C CA . PHE A 1 182 ? 4.801 3.412 10.806 1.00 85.25 182 PHE A CA 1
ATOM 1419 C C . PHE A 1 182 ? 5.464 4.801 10.913 1.00 85.25 182 PHE A C 1
ATOM 1421 O O . PHE A 1 182 ? 5.978 5.159 11.975 1.00 85.25 182 PHE A O 1
ATOM 1428 N N . LEU A 1 183 ? 5.486 5.562 9.816 1.00 90.19 183 LEU A N 1
ATOM 1429 C CA . LEU A 1 183 ? 6.179 6.851 9.667 1.00 90.19 183 LEU A CA 1
ATOM 1430 C C . LEU A 1 183 ? 5.231 8.056 9.614 1.00 90.19 183 LEU A C 1
ATOM 1432 O O . LEU A 1 183 ? 5.637 9.165 9.970 1.00 90.19 183 LEU A O 1
ATOM 1436 N N . LEU A 1 184 ? 3.984 7.877 9.169 1.00 91.50 184 LEU A N 1
ATOM 1437 C CA . LEU A 1 184 ? 3.080 8.997 8.875 1.00 91.50 184 LEU A CA 1
ATOM 1438 C C . LEU A 1 184 ? 2.239 9.424 10.087 1.00 91.50 184 LEU A C 1
ATOM 1440 O O . LEU A 1 184 ? 1.519 10.422 10.025 1.00 91.50 184 LEU A O 1
ATOM 1444 N N . LEU A 1 185 ? 2.380 8.738 11.225 1.00 90.62 185 LEU A N 1
ATOM 1445 C CA . LEU A 1 185 ? 1.638 9.009 12.460 1.00 90.62 185 LEU A CA 1
ATOM 1446 C C . LEU A 1 185 ? 1.615 10.493 12.852 1.00 90.62 185 LEU A C 1
ATOM 1448 O O . LEU A 1 185 ? 0.559 11.032 13.181 1.00 90.62 185 LEU A O 1
ATOM 1452 N N . SER A 1 186 ? 2.769 11.164 12.824 1.00 91.12 186 SER A N 1
ATOM 1453 C CA . SER A 1 186 ? 2.882 12.556 13.274 1.00 91.12 186 SER A CA 1
ATOM 1454 C C . SER A 1 186 ? 2.109 13.527 12.379 1.00 91.12 186 SER A C 1
ATOM 1456 O O . SER A 1 186 ? 1.475 14.453 12.884 1.00 91.12 186 SER A O 1
ATOM 1458 N N . ILE A 1 187 ? 2.136 13.330 11.054 1.00 93.19 187 ILE A N 1
ATOM 1459 C CA . ILE A 1 187 ? 1.379 14.175 10.117 1.00 93.19 187 ILE A CA 1
ATOM 1460 C C . ILE A 1 187 ? -0.119 13.864 10.186 1.00 93.19 187 ILE A C 1
ATOM 1462 O O . ILE A 1 187 ? -0.920 14.795 10.189 1.00 93.19 187 ILE A O 1
ATOM 1466 N N . LEU A 1 188 ? -0.487 12.587 10.313 1.00 94.88 188 LEU A N 1
ATOM 1467 C CA . LEU A 1 188 ? -1.874 12.152 10.456 1.00 94.88 188 LEU A CA 1
ATOM 1468 C C . LEU A 1 188 ? -2.516 12.763 11.708 1.00 94.88 188 LEU A C 1
ATOM 1470 O O . LEU A 1 188 ? -3.516 13.465 11.590 1.00 94.88 188 LEU A O 1
ATOM 1474 N N . LYS A 1 189 ? -1.878 12.621 12.878 1.00 94.94 189 LYS A N 1
ATOM 1475 C CA . LYS A 1 189 ? -2.354 13.211 14.141 1.00 94.94 189 LYS A CA 1
ATOM 1476 C C . LYS A 1 189 ? -2.500 14.725 14.077 1.00 94.94 189 LYS A C 1
ATOM 1478 O O . LYS A 1 189 ? -3.496 15.264 14.548 1.00 94.94 189 LYS A O 1
ATOM 1483 N N . ARG A 1 190 ? -1.521 15.414 13.485 1.00 95.69 190 ARG A N 1
ATOM 1484 C CA . ARG A 1 190 ? -1.541 16.877 13.360 1.00 95.69 190 ARG A CA 1
ATOM 1485 C C . ARG A 1 190 ? -2.681 17.377 12.470 1.00 95.69 190 ARG A C 1
ATOM 1487 O O . ARG A 1 190 ? -3.214 18.446 12.741 1.00 95.69 190 ARG A O 1
ATOM 1494 N N . THR A 1 191 ? -3.033 16.647 11.413 1.00 95.44 191 THR A N 1
ATOM 1495 C CA . THR A 1 191 ? -4.067 17.087 10.466 1.00 95.44 191 THR A CA 1
ATOM 1496 C C . THR A 1 191 ? -5.469 16.608 10.857 1.00 95.44 191 THR A C 1
ATOM 1498 O O . THR A 1 191 ? -6.419 17.388 10.769 1.00 95.44 191 THR A O 1
ATOM 1501 N N . ILE A 1 192 ? -5.610 15.354 11.299 1.00 96.50 192 ILE A N 1
ATOM 1502 C CA . ILE A 1 192 ? -6.905 14.694 11.553 1.00 96.50 192 ILE A CA 1
ATOM 1503 C C . ILE A 1 192 ? -7.354 14.851 13.014 1.00 96.50 192 ILE A C 1
ATOM 1505 O O . ILE A 1 192 ? -8.548 14.971 13.263 1.00 96.50 192 ILE A O 1
ATOM 1509 N N . GLY A 1 193 ? -6.440 15.000 13.972 1.00 95.44 193 GLY A N 1
ATOM 1510 C CA . GLY A 1 193 ? -6.782 15.277 15.373 1.00 95.44 193 GLY A CA 1
ATOM 1511 C C . GLY A 1 193 ? -6.845 14.033 16.263 1.00 95.44 193 GLY A C 1
ATOM 1512 O O . GLY A 1 193 ? -6.466 12.935 15.861 1.00 95.44 193 GLY A O 1
ATOM 1513 N N . SER A 1 194 ? -7.245 14.220 17.518 1.00 95.12 194 SER A N 1
ATOM 1514 C CA . SER A 1 194 ? -7.172 13.192 18.567 1.00 95.12 194 SER A CA 1
ATOM 1515 C C . SER A 1 194 ? -8.288 12.154 18.531 1.00 95.12 194 SER A C 1
ATOM 1517 O O . SER A 1 194 ? -8.105 11.088 19.108 1.00 95.12 194 SER A O 1
ATOM 1519 N N . ASP A 1 195 ? -9.408 12.465 17.882 1.00 96.12 195 ASP A N 1
ATOM 1520 C CA . ASP A 1 195 ? -10.621 11.638 17.936 1.00 96.12 195 ASP A CA 1
ATOM 1521 C C . ASP A 1 195 ? -10.500 10.374 17.067 1.00 96.12 195 ASP A C 1
ATOM 1523 O O . ASP A 1 195 ? -11.200 9.389 17.286 1.00 96.12 195 ASP A O 1
ATOM 1527 N N . ALA A 1 196 ? -9.556 10.376 16.120 1.00 97.50 196 ALA A N 1
ATOM 1528 C CA . ALA A 1 196 ? -9.245 9.237 15.272 1.00 97.50 196 ALA A CA 1
ATOM 1529 C C . ALA A 1 196 ? -8.326 8.235 15.985 1.00 97.50 196 ALA A C 1
ATOM 1531 O O . ALA A 1 196 ? -7.437 8.590 16.768 1.00 97.50 196 ALA A O 1
ATOM 1532 N N . SER A 1 197 ? -8.472 6.962 15.627 1.00 97.50 197 SER A N 1
ATOM 1533 C CA . SER A 1 197 ? -7.570 5.898 16.068 1.00 97.50 197 SER A CA 1
ATOM 1534 C C . SER A 1 197 ? -6.459 5.677 15.048 1.00 97.50 197 SER A C 1
ATOM 1536 O O . SER A 1 197 ? -6.711 5.575 13.854 1.00 97.50 197 SER A O 1
ATOM 1538 N N . TYR A 1 198 ? -5.215 5.565 15.517 1.00 97.19 198 TYR A N 1
ATOM 1539 C CA . TYR A 1 198 ? -4.042 5.394 14.653 1.00 97.19 198 TYR A CA 1
ATOM 1540 C C . TYR A 1 198 ? -3.322 4.083 14.963 1.00 97.19 198 TYR A C 1
ATOM 1542 O O . TYR A 1 198 ? -2.808 3.885 16.076 1.00 97.19 198 TYR A O 1
ATOM 1550 N N . ILE A 1 199 ? -3.255 3.202 13.969 1.00 97.31 199 ILE A N 1
ATOM 1551 C CA . ILE A 1 199 ? -2.722 1.847 14.085 1.00 97.31 199 ILE A CA 1
ATOM 1552 C C . ILE A 1 199 ? -1.619 1.661 13.039 1.00 97.31 199 ILE A C 1
ATOM 1554 O O . ILE A 1 199 ? -1.845 1.767 11.839 1.00 97.31 199 ILE A O 1
ATOM 1558 N N . GLY A 1 200 ? -0.403 1.381 13.503 1.00 96.19 200 GLY A N 1
ATOM 1559 C CA . GLY A 1 200 ? 0.703 0.972 12.640 1.00 96.19 200 GLY A CA 1
ATOM 1560 C C . GLY A 1 200 ? 0.867 -0.538 12.689 1.00 96.19 200 GLY A C 1
ATOM 1561 O O . GLY A 1 200 ? 0.811 -1.113 13.773 1.00 96.19 200 GLY A O 1
ATOM 1562 N N . LEU A 1 201 ? 1.102 -1.185 11.551 1.00 96.00 201 LEU A N 1
ATOM 1563 C CA . LEU A 1 201 ? 1.227 -2.649 11.502 1.00 96.00 201 LEU A CA 1
ATOM 1564 C C . LEU A 1 201 ? 2.658 -3.152 11.714 1.00 96.00 201 LEU A C 1
ATOM 1566 O O . LEU A 1 201 ? 2.860 -4.278 12.161 1.00 96.00 201 LEU A O 1
ATOM 1570 N N . MET A 1 202 ? 3.661 -2.324 11.421 1.00 93.88 202 MET A N 1
ATOM 1571 C CA . MET A 1 202 ? 5.071 -2.664 11.610 1.00 93.88 202 MET A CA 1
ATOM 1572 C C . MET A 1 202 ? 5.883 -1.465 12.090 1.00 93.88 202 MET A C 1
ATOM 1574 O O . MET A 1 202 ? 5.560 -0.300 11.828 1.00 93.88 202 MET A O 1
ATOM 1578 N N . LYS A 1 203 ? 6.998 -1.755 12.761 1.00 90.69 203 LYS A N 1
ATOM 1579 C CA . LYS A 1 203 ? 7.923 -0.744 13.267 1.00 90.69 203 LYS A CA 1
ATOM 1580 C C . LYS A 1 203 ? 9.369 -1.146 12.979 1.00 90.69 203 LYS A C 1
ATOM 1582 O O . LYS A 1 203 ? 9.816 -2.252 13.296 1.00 90.69 203 LYS A O 1
ATOM 1587 N N . LYS A 1 204 ? 10.122 -0.226 12.366 1.00 86.12 204 LYS A N 1
ATOM 1588 C CA . LYS A 1 204 ? 11.556 -0.405 12.118 1.00 86.12 204 LYS A CA 1
ATOM 1589 C C . LYS A 1 204 ? 12.285 -0.593 13.450 1.00 86.12 204 LYS A C 1
ATOM 1591 O O . LYS A 1 204 ? 11.958 0.068 14.432 1.00 86.12 204 LYS A O 1
ATOM 1596 N N . ASN A 1 205 ? 13.271 -1.488 13.465 1.00 84.56 205 ASN A N 1
ATOM 1597 C CA . ASN A 1 205 ? 14.065 -1.861 14.644 1.00 84.56 205 ASN A CA 1
ATOM 1598 C C . ASN A 1 205 ? 13.259 -2.485 15.799 1.00 84.56 205 ASN A C 1
ATOM 1600 O O . ASN A 1 205 ? 13.807 -2.688 16.881 1.00 84.56 205 ASN A O 1
ATOM 1604 N N . GLU A 1 206 ? 11.982 -2.814 15.591 1.00 88.31 206 GLU A N 1
ATOM 1605 C CA . GLU A 1 206 ? 11.195 -3.528 16.589 1.00 88.31 206 GLU A CA 1
ATOM 1606 C C . GLU A 1 206 ? 11.687 -4.971 16.705 1.00 88.31 206 GLU A C 1
ATOM 1608 O O . GLU A 1 206 ? 11.761 -5.700 15.705 1.00 88.31 206 GLU A O 1
ATOM 161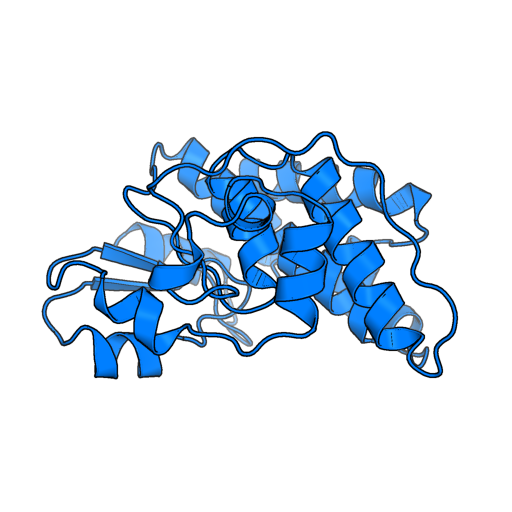3 N N . LYS A 1 207 ? 12.032 -5.372 17.936 1.00 86.56 207 LYS A N 1
ATOM 1614 C CA . LYS A 1 207 ? 12.648 -6.675 18.205 1.00 86.56 207 LYS A CA 1
ATOM 161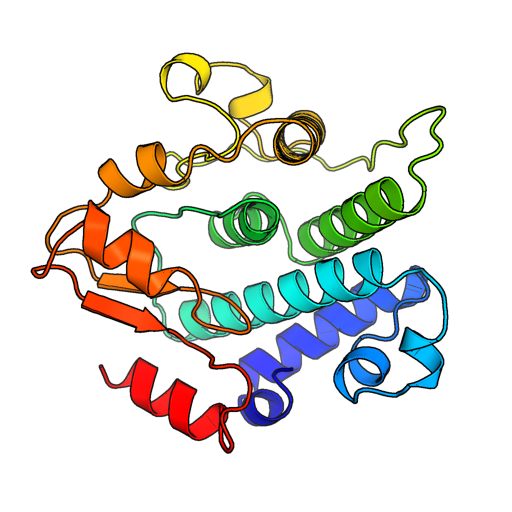5 C C . LYS A 1 207 ? 11.714 -7.788 17.791 1.00 86.56 207 LYS A C 1
ATOM 1617 O O . LYS A 1 207 ? 12.176 -8.770 17.219 1.00 86.56 207 LYS A O 1
ATOM 1622 N N . ASP A 1 208 ? 10.419 -7.642 18.058 1.00 91.69 208 ASP A N 1
ATOM 1623 C CA . ASP A 1 208 ? 9.406 -8.608 17.662 1.00 91.69 208 ASP A CA 1
ATOM 1624 C C . ASP A 1 208 ? 8.245 -7.961 16.908 1.00 91.69 208 ASP A C 1
ATOM 1626 O O . ASP A 1 208 ? 7.203 -7.627 17.466 1.00 91.69 208 ASP A O 1
ATOM 1630 N N . ASN A 1 209 ? 8.432 -7.803 15.596 1.00 92.88 209 ASN A N 1
ATOM 1631 C CA . ASN A 1 209 ? 7.379 -7.291 14.726 1.00 92.88 209 ASN A CA 1
ATOM 1632 C C . ASN A 1 209 ? 6.143 -8.210 14.667 1.00 92.88 209 ASN A C 1
ATOM 1634 O O . ASN A 1 209 ? 5.071 -7.705 14.358 1.00 92.88 209 ASN A O 1
ATOM 1638 N N . LEU A 1 210 ? 6.248 -9.513 14.977 1.00 95.19 210 LEU A N 1
ATOM 1639 C CA . LEU A 1 210 ? 5.060 -10.366 15.063 1.00 95.19 210 LEU A CA 1
ATOM 1640 C C . LEU A 1 210 ? 4.230 -9.977 16.288 1.00 95.19 210 LEU A C 1
ATOM 1642 O O . LEU A 1 210 ? 3.038 -9.729 16.149 1.00 95.19 210 LEU A O 1
ATOM 1646 N N . GLN A 1 211 ? 4.855 -9.852 17.462 1.00 95.69 211 GLN A N 1
ATOM 1647 C CA . GLN A 1 211 ? 4.150 -9.387 18.662 1.00 95.69 211 GLN A CA 1
ATOM 1648 C C . GLN A 1 211 ? 3.572 -7.981 18.466 1.00 95.69 211 GLN A C 1
ATOM 1650 O O . GLN A 1 211 ? 2.427 -7.735 18.833 1.00 95.69 211 GLN A O 1
ATOM 1655 N N . PHE A 1 212 ? 4.344 -7.065 17.873 1.00 95.56 212 PHE A N 1
ATOM 1656 C CA . PHE A 1 212 ? 3.873 -5.714 17.569 1.00 95.56 212 PHE A CA 1
ATOM 1657 C C . PHE A 1 212 ? 2.639 -5.741 16.663 1.00 95.56 212 PHE A C 1
ATOM 1659 O O . PHE A 1 212 ? 1.646 -5.092 16.975 1.00 95.56 212 PHE A O 1
ATOM 1666 N N . PHE A 1 213 ? 2.676 -6.534 15.590 1.00 96.38 213 PHE A N 1
ATOM 1667 C CA . PHE A 1 213 ? 1.549 -6.705 14.680 1.00 96.38 213 PHE A CA 1
ATOM 1668 C C . PHE A 1 213 ? 0.309 -7.268 15.393 1.00 96.38 213 PHE A C 1
ATOM 1670 O O . PHE A 1 213 ? -0.775 -6.709 15.256 1.00 96.38 213 PHE A O 1
ATOM 1677 N N . MET A 1 214 ? 0.464 -8.315 16.212 1.00 96.06 214 MET A N 1
ATOM 1678 C CA . MET A 1 214 ? -0.649 -8.899 16.977 1.00 96.06 214 MET A CA 1
ATOM 1679 C C . MET A 1 214 ? -1.235 -7.908 17.993 1.00 96.06 214 MET A C 1
ATOM 1681 O O . MET A 1 214 ? -2.450 -7.830 18.139 1.00 96.06 214 MET A O 1
ATOM 1685 N N . ASN A 1 215 ? -0.394 -7.100 18.648 1.00 96.12 215 ASN A N 1
ATOM 1686 C CA . ASN A 1 215 ? -0.859 -6.027 19.529 1.00 96.12 215 ASN A CA 1
ATOM 1687 C C . ASN A 1 215 ? -1.637 -4.960 18.751 1.00 96.12 215 ASN A C 1
ATOM 1689 O O . ASN A 1 215 ? -2.636 -4.456 19.250 1.00 96.12 215 ASN A O 1
ATOM 1693 N N . SER A 1 216 ? -1.193 -4.614 17.541 1.00 95.69 216 SER A N 1
ATOM 1694 C CA . SER A 1 216 ? -1.898 -3.669 16.674 1.00 95.69 216 SER A CA 1
ATOM 1695 C C . SER A 1 216 ? -3.253 -4.191 16.206 1.00 95.69 216 SER A C 1
ATOM 1697 O O . SER A 1 216 ? -4.173 -3.393 16.104 1.00 95.69 216 SER A O 1
ATOM 1699 N N . LEU A 1 217 ? -3.392 -5.499 15.967 1.00 93.88 217 LEU A N 1
ATOM 1700 C CA . LEU A 1 217 ? -4.682 -6.122 15.646 1.00 93.88 217 LEU A CA 1
ATOM 1701 C C . LEU A 1 217 ? -5.665 -6.134 16.824 1.00 93.88 217 LEU A C 1
ATOM 1703 O O . LEU A 1 217 ? -6.868 -6.177 16.604 1.00 93.88 217 LEU A O 1
ATOM 1707 N N . GLY A 1 218 ? -5.165 -6.146 18.062 1.00 94.38 218 GLY A N 1
ATOM 1708 C CA . GLY A 1 218 ? -6.004 -6.133 19.262 1.00 94.38 218 GLY A CA 1
ATOM 1709 C C . GLY A 1 218 ? -6.472 -4.742 19.704 1.00 94.38 218 GLY A C 1
ATOM 1710 O O . GLY A 1 218 ? -7.218 -4.656 20.677 1.00 94.38 218 GLY A O 1
ATOM 1711 N N . ARG A 1 219 ? -5.996 -3.676 19.051 1.00 92.38 219 ARG A N 1
ATOM 1712 C CA . ARG A 1 219 ? -6.393 -2.284 19.309 1.00 92.38 219 ARG A CA 1
ATOM 1713 C C . ARG A 1 219 ? -7.584 -1.894 18.453 1.00 92.38 219 ARG A C 1
ATOM 1715 O O . ARG A 1 219 ? -8.406 -1.123 18.986 1.00 92.38 219 ARG A O 1
#

Secondary structure (DSSP, 8-state):
--GGGGGSHHHHHHHHHHHHHHGGGT--HHHHHTT-HHHHSSS--HHHHHHHHHHHHHHHHHHHHHTT---S-EE--TTHHHHHHHHHTSS-HHHHHHHHHHHHHHHHT-S---PPPP---PPBPPTTEE-SSS-GGGTTSHHHHBSSHHHHHHHHHS---HHHHHTTS-TT-EEEE-SSS--SHHHHHHHH-SSSEEEES--TT-TTHHHHHHHHHT-

pLDDT: mean 89.57, std 13.27, range [40.03, 98.69]

Foldseek 3Di:
DCPLVCVPVLLVVLLVVLQVLCVVVVQRLVCLVVPVVVVVPDLLNQLNVQLNFLSQLRSVLRVCVVVVNQAQAAEAFQSRVLSSCVSQVQDDSSRSNVLSNLLSVCVSPPVDDDRDFDDDPWGFGDPRYQDQLDDPVCCPPPLNGTPGRSSSVSSSPGGGNRLNRLLPPALQEEDEDRGQADDCVVVNCVRSHDNYHYAYQHHPPDPRSPVNNVVSVVD

InterPro domains:
  IPR001227 Acyl transferase domain superfamily [G3DSA:3.40.366.10] (1-119)
  IPR001227 Acyl transferase domain superfamily [G3DSA:3.40.366.10] (120-205)
  IPR014043 Acyl transferase domain [PF00698] (1-120)
  IPR014043 Acyl transferase domain [SM00827] (1-206)
  IPR016035 Acyl transferase/acyl hydrolase/lysophospholipase [SSF52151] (1-194)
  IPR050091 Polyketide and Nonribosomal Peptide Biosynthesis Enzymes [PTHR43775] (1-112)